Protein AF-A0AAD1YK99-F1 (afdb_monomer)

Foldseek 3Di:
DDDDDPCNVQPPQDPVNCVVPPLNVVVVVVVVVVVVPPDDDDLWDKDFAADPLQEFECAVVVVVDPDPALLVCCLPPLVSVQVVLVRLLSSQDQDLVSLLVQLLQLLVQCVVQCHFLPAGVVRDPDDPPVPDDGSNVLSVVSVVDVQVSLLVSLVCSLPPNPPCCLNVRPLRDDDPVRSVPDRRSSSSSSSSSSSSSSSQSVRCQVQLHAGEAEHSHWYWHQDPCPDPVCVLPSDIGTDWRWDWGQHDPPRDIYIHTYDDDGPDMDIGNPVVVVQVVCVVVVCHQCNVDVDPVSVVVRVVVVD

Secondary structure (DSSP, 8-state):
-----HHHHHTTS-HHHHHH-HHHHHHHHHHHHHGGG-----SSEEEEE--GGGEEE-HHHHHH---S-HHHHHHH-HHHHHHHHHHHHHHS--SHHHHHHHHHHHHHHHHHTT--SS-TT---TT----SS--TTTHHHHHHH-HHHHHHHHHHHHHHH---HHHHSSTTT---HHHHHH---HHHHHHHHHHHHHHHHHHHHHHTTPPPEE--S-EEEE------TTTTT--PPEE---EEEEE-TTT--EEEEEE----SEEEEETTHHHHHHHHHHTT--HHHH--SHHHHHHHHHHH-

Radius of gyration: 22.4 Å; Cα contacts (8 Å, |Δi|>4): 334; chains: 1; bounding box: 62×46×60 Å

Mean predicted aligned error: 11.5 Å

Structure (mmCIF, N/CA/C/O backbone):
data_AF-A0AAD1YK99-F1
#
_entry.id   AF-A0AAD1YK99-F1
#
loop_
_atom_site.group_PDB
_atom_site.id
_atom_site.type_symbol
_atom_site.label_atom_id
_atom_site.label_alt_id
_atom_site.label_comp_id
_atom_site.label_asym_id
_atom_site.label_entity_id
_atom_site.label_seq_id
_atom_site.pdbx_PDB_ins_code
_atom_site.Cartn_x
_atom_site.Cartn_y
_atom_site.Cartn_z
_atom_site.occupancy
_atom_site.B_iso_or_equiv
_atom_site.auth_seq_id
_atom_site.auth_comp_id
_atom_site.auth_asym_id
_atom_site.auth_atom_id
_atom_site.pdbx_PDB_model_num
ATOM 1 N N . MET A 1 1 ? -23.921 -14.016 32.970 1.00 30.02 1 MET A N 1
ATOM 2 C CA . MET A 1 1 ? -22.661 -14.144 32.209 1.00 30.02 1 MET A CA 1
ATOM 3 C C . MET A 1 1 ? -23.031 -14.452 30.774 1.00 30.02 1 MET A C 1
ATOM 5 O O . MET A 1 1 ? -23.708 -15.461 30.584 1.00 30.02 1 MET A O 1
ATOM 9 N N . PRO A 1 2 ? -22.668 -13.611 29.794 1.00 32.09 2 PRO A N 1
ATOM 10 C CA . PRO A 1 2 ? -22.775 -14.008 28.399 1.00 32.09 2 PRO A CA 1
ATOM 11 C C . PRO A 1 2 ? -21.852 -15.212 28.206 1.00 32.09 2 PRO A C 1
ATOM 13 O O . PRO A 1 2 ? -20.691 -15.172 28.614 1.00 32.09 2 PRO A O 1
ATOM 16 N N . LYS A 1 3 ? -22.387 -16.313 27.683 1.00 33.97 3 LYS A N 1
ATOM 17 C CA . LYS A 1 3 ? -21.582 -17.457 27.264 1.00 33.97 3 LYS A CA 1
ATOM 18 C C . LYS A 1 3 ? -21.384 -17.305 25.769 1.00 33.97 3 LYS A C 1
ATOM 20 O O . LYS A 1 3 ? -22.326 -17.529 25.023 1.00 33.97 3 LYS A O 1
ATOM 25 N N . PHE A 1 4 ? -20.186 -16.896 25.380 1.00 39.25 4 PHE A N 1
ATOM 26 C CA . PHE A 1 4 ? -19.754 -16.978 23.995 1.00 39.25 4 PHE A CA 1
ATOM 27 C C . PHE A 1 4 ? -19.582 -18.458 23.650 1.00 39.25 4 PHE A C 1
ATOM 29 O O . PHE A 1 4 ? -18.972 -19.209 24.420 1.00 39.25 4 PHE A O 1
ATOM 36 N N . THR A 1 5 ? -20.161 -18.901 22.544 1.00 50.72 5 THR A N 1
ATOM 37 C CA . THR A 1 5 ? -19.958 -20.259 22.045 1.00 50.72 5 THR A CA 1
ATOM 38 C C . THR A 1 5 ? -18.803 -20.268 21.057 1.00 50.72 5 THR A C 1
ATOM 40 O O . THR A 1 5 ? -18.601 -19.317 20.310 1.00 50.72 5 THR A O 1
ATOM 43 N N . LEU A 1 6 ? -18.040 -21.361 21.023 1.00 48.81 6 LEU A N 1
ATOM 44 C CA . LEU A 1 6 ? -16.943 -21.514 20.064 1.00 48.81 6 LEU A CA 1
ATOM 45 C C . LEU A 1 6 ? -17.436 -21.321 18.617 1.00 48.81 6 LEU A C 1
ATOM 47 O O . LEU A 1 6 ? -16.736 -20.727 17.814 1.00 48.81 6 LEU A O 1
ATOM 51 N N . LYS A 1 7 ? -18.685 -21.718 18.330 1.00 52.31 7 LYS A N 1
ATOM 52 C CA . LYS A 1 7 ? -19.366 -21.495 17.045 1.00 52.31 7 LYS A CA 1
ATOM 53 C C . LYS A 1 7 ? -19.501 -20.023 16.651 1.00 52.31 7 LYS A C 1
ATOM 55 O O . LYS A 1 7 ? -19.411 -19.715 15.473 1.00 52.31 7 LYS A O 1
ATOM 60 N N . GLU A 1 8 ? -19.720 -19.129 17.609 1.00 49.91 8 GLU A N 1
ATOM 61 C CA . GLU A 1 8 ? -19.819 -17.688 17.341 1.00 49.91 8 GLU A CA 1
ATOM 62 C C . GLU A 1 8 ? -18.443 -17.062 17.069 1.00 49.91 8 GLU A C 1
ATOM 64 O O . GLU A 1 8 ? -18.368 -16.043 16.392 1.00 49.91 8 GLU A O 1
ATOM 69 N N . LEU A 1 9 ? -17.359 -17.675 17.562 1.00 48.31 9 LEU A N 1
ATOM 70 C CA . LEU A 1 9 ? -15.982 -17.208 17.358 1.00 48.31 9 LEU A CA 1
ATOM 71 C C . LEU A 1 9 ? -15.413 -17.631 15.997 1.00 48.31 9 LEU A C 1
ATOM 73 O O . LEU A 1 9 ? -14.644 -16.889 15.399 1.00 48.31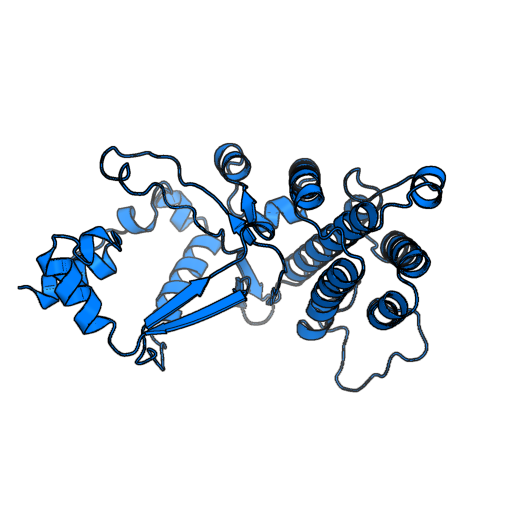 9 LEU A O 1
ATOM 77 N N . ILE A 1 10 ? -15.780 -18.825 15.531 1.00 51.66 10 ILE A N 1
ATOM 78 C CA . ILE A 1 10 ? -15.227 -19.447 14.317 1.00 51.66 10 ILE A CA 1
ATOM 79 C C . ILE A 1 10 ? -16.028 -19.129 13.046 1.00 51.66 10 ILE A C 1
ATOM 81 O O . ILE A 1 10 ? -15.604 -19.473 11.950 1.00 51.66 10 ILE A O 1
ATOM 85 N N . GLY A 1 11 ? -17.179 -18.458 13.166 1.00 63.12 11 GLY A N 1
ATOM 86 C CA . GLY A 1 11 ? -17.973 -18.024 12.016 1.00 63.12 11 GLY A CA 1
ATOM 87 C C . GLY A 1 11 ? -18.434 -19.186 11.128 1.00 63.12 11 GLY A C 1
ATOM 88 O O . GLY A 1 11 ? -19.144 -20.081 11.588 1.00 63.12 11 GLY A O 1
ATOM 89 N N . LEU A 1 12 ? -18.068 -19.136 9.842 1.00 56.41 12 LEU A N 1
ATOM 90 C CA . LEU A 1 12 ? -18.371 -20.177 8.848 1.00 56.41 12 LEU A CA 1
ATOM 91 C C . LEU A 1 12 ? -17.384 -21.353 8.885 1.00 56.41 12 LEU A C 1
ATOM 93 O O . LEU A 1 12 ? -17.679 -22.397 8.307 1.00 56.41 12 LEU A O 1
ATOM 97 N N . THR A 1 13 ? -16.251 -21.202 9.573 1.00 58.41 13 THR A N 1
ATOM 98 C CA . THR A 1 13 ? -15.250 -22.256 9.735 1.00 58.41 13 THR A CA 1
ATOM 99 C C . THR A 1 13 ? -15.807 -23.356 10.632 1.00 58.41 13 THR A C 1
ATOM 101 O O . THR A 1 13 ? -16.358 -23.109 11.710 1.00 58.41 13 THR A O 1
ATOM 104 N N . THR A 1 14 ? -15.685 -24.604 10.198 1.00 72.50 14 THR A N 1
ATOM 105 C CA . THR A 1 14 ? -16.092 -25.751 11.009 1.00 72.50 14 THR A CA 1
ATOM 106 C C . THR A 1 14 ? -15.125 -25.962 12.175 1.00 72.50 14 THR A C 1
ATOM 108 O O . THR A 1 14 ? -13.970 -25.547 12.145 1.00 72.50 14 THR A O 1
ATOM 111 N N . ILE A 1 15 ? -15.583 -26.636 13.234 1.00 65.62 15 ILE A N 1
ATOM 112 C CA . ILE A 1 15 ? -14.704 -27.005 14.360 1.00 65.62 15 ILE A CA 1
ATOM 113 C C . ILE A 1 15 ? -13.547 -27.883 13.865 1.00 65.62 15 ILE A C 1
ATOM 115 O O . ILE A 1 15 ? -12.431 -27.737 14.338 1.00 65.62 15 ILE A O 1
ATOM 119 N N . GLU A 1 16 ? -13.809 -28.740 12.881 1.00 69.50 16 GLU A N 1
ATOM 120 C CA . GLU A 1 16 ? -12.830 -29.651 12.293 1.00 69.50 16 GLU A CA 1
ATOM 121 C C . GLU A 1 16 ? -11.785 -28.896 11.450 1.00 69.50 16 GLU A C 1
ATOM 123 O O . GLU A 1 16 ? -10.593 -29.171 11.550 1.00 69.50 16 GLU A O 1
ATOM 128 N N . GLU A 1 17 ? -12.194 -27.884 10.680 1.00 67.88 17 GLU A N 1
ATOM 129 C CA . GLU A 1 17 ? -11.263 -26.974 9.994 1.00 67.88 17 GLU A CA 1
ATOM 130 C C . GLU A 1 17 ? -10.445 -26.155 10.988 1.00 67.88 17 GLU A C 1
ATOM 132 O O . GLU A 1 17 ? -9.232 -26.046 10.828 1.00 67.88 17 GLU A O 1
ATOM 137 N N . LEU A 1 18 ? -11.076 -25.632 12.045 1.00 66.56 18 LEU A N 1
ATOM 138 C CA . LEU A 1 18 ? -10.363 -24.894 13.077 1.00 66.56 18 LEU A CA 1
ATOM 139 C C . LEU A 1 18 ? -9.334 -25.791 13.761 1.00 66.56 18 LEU A C 1
ATOM 141 O O . LEU A 1 18 ? -8.199 -25.368 13.894 1.00 66.56 18 LEU A O 1
ATOM 145 N N . GLU A 1 19 ? -9.698 -27.017 14.157 1.00 66.19 19 GLU A N 1
ATOM 146 C CA . GLU A 1 19 ? -8.825 -28.005 14.815 1.00 66.19 19 GLU A CA 1
ATOM 147 C C . GLU A 1 19 ? -7.607 -28.393 13.965 1.00 66.19 19 GLU A C 1
ATOM 149 O O . GLU A 1 19 ? -6.536 -28.676 14.512 1.00 66.19 19 GLU A O 1
ATOM 154 N N . ASN A 1 20 ? -7.748 -28.345 12.640 1.00 72.12 20 ASN A N 1
ATOM 155 C CA . ASN A 1 20 ? -6.686 -28.686 11.701 1.00 72.12 20 ASN A CA 1
ATOM 156 C C . ASN A 1 20 ? -5.889 -27.463 11.206 1.00 72.12 20 ASN A C 1
ATOM 158 O O . ASN A 1 20 ? -4.727 -27.619 10.827 1.00 72.12 20 ASN A O 1
ATOM 162 N N . ASN A 1 21 ? -6.451 -26.249 11.261 1.00 69.31 21 ASN A N 1
ATOM 163 C CA . ASN A 1 21 ? -5.778 -25.009 10.869 1.00 69.31 21 ASN A CA 1
ATOM 164 C C . ASN A 1 21 ? -5.065 -24.360 12.069 1.00 69.31 21 ASN A C 1
ATOM 166 O O . ASN A 1 21 ? -5.594 -23.491 12.770 1.00 69.31 21 ASN A O 1
ATOM 170 N N . LYS A 1 22 ? -3.823 -24.799 12.306 1.00 67.44 22 LYS A N 1
ATOM 171 C CA . LYS A 1 22 ? -2.973 -24.284 13.393 1.00 67.44 22 LYS A CA 1
ATOM 172 C C . LYS A 1 22 ? -2.759 -22.771 13.317 1.00 67.44 22 LYS A C 1
ATOM 174 O O . LYS A 1 22 ? -2.793 -22.128 14.362 1.00 67.44 22 LYS A O 1
ATOM 179 N N . SER A 1 23 ? -2.616 -22.220 12.112 1.00 60.56 23 SER A N 1
ATOM 180 C CA . SER A 1 23 ? -2.413 -20.783 11.897 1.00 60.56 23 SER A CA 1
ATOM 181 C C . SER A 1 23 ? -3.596 -19.975 12.443 1.00 60.56 23 SER A C 1
ATOM 183 O O . SER A 1 23 ? -3.425 -19.106 13.300 1.00 60.56 23 SER A O 1
ATOM 185 N N . THR A 1 24 ? -4.828 -20.345 12.072 1.00 60.72 24 THR A N 1
ATOM 186 C CA . THR A 1 24 ? -6.043 -19.691 12.583 1.00 60.72 24 THR A CA 1
ATOM 187 C C . THR A 1 24 ? -6.183 -19.824 14.103 1.00 60.72 24 THR A C 1
ATOM 189 O O . THR A 1 24 ? -6.533 -18.852 14.778 1.00 60.72 24 THR A O 1
ATOM 192 N N . GLN A 1 25 ? -5.889 -21.001 14.672 1.00 63.41 25 GLN A N 1
ATOM 193 C CA . GLN A 1 25 ? -5.926 -21.202 16.127 1.00 63.41 25 GLN A CA 1
ATOM 194 C C . GLN A 1 25 ? -4.944 -20.283 16.856 1.00 63.41 25 GLN A C 1
ATOM 196 O O . GLN A 1 25 ? -5.302 -19.647 17.851 1.00 63.41 25 GLN A O 1
ATOM 201 N N . GLN A 1 26 ? -3.702 -20.220 16.382 1.00 61.56 26 GLN A N 1
ATOM 202 C CA . GLN A 1 26 ? -2.648 -19.458 17.035 1.00 61.56 26 GLN A CA 1
ATOM 203 C C . GLN A 1 26 ? -2.872 -17.944 16.855 1.00 61.56 26 GLN A C 1
ATOM 205 O O . GLN A 1 26 ? -2.682 -17.191 17.813 1.00 61.56 26 GLN A O 1
ATOM 210 N N . MET A 1 27 ? -3.391 -17.496 15.703 1.00 63.00 27 MET A N 1
ATOM 211 C CA . MET A 1 27 ? -3.827 -16.111 15.478 1.00 63.00 27 MET A CA 1
ATOM 212 C C . MET A 1 27 ? -4.915 -15.694 16.483 1.00 63.00 27 MET A C 1
ATOM 214 O O . MET A 1 27 ? -4.823 -14.632 17.106 1.00 63.00 27 MET A O 1
ATOM 218 N N . LEU A 1 28 ? -5.934 -16.539 16.690 1.00 62.88 28 LEU A N 1
ATOM 219 C CA . LEU A 1 28 ? -6.996 -16.290 17.671 1.00 62.88 28 LEU A CA 1
ATOM 220 C C . LEU A 1 28 ? -6.438 -16.188 19.098 1.00 62.88 28 LEU A C 1
ATOM 222 O O . LEU A 1 28 ? -6.799 -15.267 19.834 1.00 62.88 28 LEU A O 1
ATOM 226 N N . ILE A 1 29 ? -5.534 -17.093 19.485 1.00 64.50 29 ILE A N 1
ATOM 227 C CA . ILE A 1 29 ? -4.882 -17.079 20.804 1.00 64.50 29 ILE A CA 1
ATOM 228 C C . ILE A 1 29 ? -4.048 -15.804 20.985 1.00 64.50 29 ILE A C 1
ATOM 230 O O . ILE A 1 29 ? -4.175 -15.138 22.013 1.00 64.50 29 ILE A O 1
ATOM 234 N N . HIS A 1 30 ? -3.255 -15.416 19.985 1.00 56.34 30 HIS A N 1
ATOM 235 C CA . HIS A 1 30 ? -2.441 -14.200 20.017 1.00 56.34 30 HIS A CA 1
ATOM 236 C C . HIS A 1 30 ? -3.304 -12.942 20.211 1.00 56.34 30 HIS A C 1
ATOM 238 O O . HIS A 1 30 ? -3.035 -12.124 21.096 1.00 56.34 30 HIS A O 1
ATOM 244 N N . ASN A 1 31 ? -4.402 -12.823 19.458 1.00 51.91 31 ASN A N 1
ATOM 245 C CA . ASN A 1 31 ? -5.347 -11.708 19.572 1.00 51.91 31 ASN A CA 1
ATOM 246 C C . ASN A 1 31 ? -6.038 -11.651 20.946 1.00 51.91 31 ASN A C 1
ATOM 248 O O . ASN A 1 31 ? -6.234 -10.567 21.507 1.00 51.91 31 ASN A O 1
ATOM 252 N N . LEU A 1 32 ? -6.375 -12.808 21.523 1.00 52.69 32 LEU A N 1
ATOM 253 C CA . LEU A 1 32 ? -6.947 -12.899 22.869 1.00 52.69 32 LEU A CA 1
ATOM 254 C C . LEU A 1 32 ? -5.929 -12.511 23.953 1.00 52.69 32 LEU A C 1
ATOM 256 O O . LEU A 1 32 ? -6.282 -11.798 24.896 1.00 52.69 32 LEU A O 1
ATOM 260 N N . CYS A 1 33 ? -4.669 -12.930 23.813 1.00 46.00 33 CYS A N 1
ATOM 261 C CA . CYS A 1 33 ? -3.597 -12.624 24.759 1.00 46.00 33 CYS A CA 1
ATOM 262 C C . CYS A 1 33 ? -3.174 -11.145 24.721 1.00 46.00 33 CYS A C 1
ATOM 264 O O . CYS A 1 33 ? -3.022 -10.539 25.782 1.00 46.00 33 CYS A O 1
ATOM 266 N N . ASN A 1 34 ? -3.078 -10.523 23.541 1.00 45.09 34 ASN A N 1
ATOM 267 C CA . ASN A 1 34 ? -2.740 -9.097 23.412 1.00 45.09 34 ASN A CA 1
ATOM 268 C C . ASN A 1 34 ? -3.815 -8.156 23.984 1.00 45.09 34 ASN A C 1
ATOM 270 O O . ASN A 1 34 ? -3.504 -7.045 24.418 1.00 45.09 34 ASN A O 1
ATOM 274 N N . LYS A 1 35 ? -5.083 -8.590 24.070 1.00 44.31 35 LYS A N 1
ATOM 275 C CA . LYS A 1 35 ? -6.151 -7.805 24.721 1.00 44.31 35 LYS A CA 1
ATOM 276 C C . LYS A 1 35 ? -5.872 -7.555 26.217 1.00 44.31 35 LYS A C 1
ATOM 278 O O . LYS A 1 35 ? -6.382 -6.576 26.760 1.00 44.31 35 LYS A O 1
ATOM 283 N N . LEU A 1 36 ? -5.062 -8.389 26.883 1.00 38.88 36 LEU A N 1
ATOM 284 C CA . LEU A 1 36 ? -4.821 -8.314 28.334 1.00 38.88 36 LEU A CA 1
ATOM 285 C C . LEU A 1 36 ? -3.795 -7.249 28.757 1.00 38.88 36 LEU A C 1
ATOM 287 O O . LEU A 1 36 ? -3.755 -6.896 29.935 1.00 38.88 36 LEU A O 1
ATOM 291 N N . SER A 1 37 ? -2.999 -6.697 27.835 1.00 43.00 37 SER A N 1
ATOM 292 C CA . SER A 1 37 ? -1.943 -5.722 28.154 1.00 43.00 37 SER A CA 1
ATOM 293 C C . SER A 1 37 ? -2.218 -4.300 27.661 1.00 43.00 37 SER A C 1
ATOM 295 O O . SER A 1 37 ? -1.267 -3.530 27.520 1.00 43.00 37 SER A O 1
ATOM 297 N N . LYS A 1 38 ? -3.482 -3.914 27.413 1.00 45.72 38 LYS A N 1
ATOM 298 C CA . LYS A 1 38 ? -3.841 -2.521 27.082 1.00 45.72 38 LYS A CA 1
ATOM 299 C C . LYS A 1 38 ? -3.554 -1.594 28.272 1.00 45.72 38 LYS A C 1
ATOM 301 O O . LYS A 1 38 ? -4.438 -1.283 29.068 1.00 45.72 38 LYS A O 1
ATOM 306 N N . LYS A 1 39 ? -2.298 -1.170 28.412 1.00 48.62 39 LYS A N 1
ATOM 307 C CA . LYS A 1 39 ? -1.924 0.019 29.174 1.00 48.62 39 LYS A CA 1
ATOM 308 C C . LYS A 1 39 ? -2.280 1.228 28.314 1.00 48.62 39 LYS A C 1
ATOM 310 O O . LYS A 1 39 ? -1.960 1.253 27.134 1.00 48.62 39 LYS A O 1
ATOM 315 N N . ASP A 1 40 ? -2.970 2.172 28.940 1.00 49.06 40 ASP A N 1
ATOM 316 C CA . ASP A 1 40 ? -3.387 3.468 28.401 1.00 49.06 40 ASP A CA 1
ATOM 317 C C . ASP A 1 40 ? -4.568 3.441 27.417 1.00 49.06 40 ASP A C 1
ATOM 319 O O . ASP A 1 40 ? -4.440 3.554 26.203 1.00 49.06 40 ASP A O 1
ATOM 323 N N . ILE A 1 41 ? -5.780 3.384 27.982 1.00 58.16 41 ILE A N 1
ATOM 324 C CA . ILE A 1 41 ? -6.962 3.923 27.300 1.00 58.16 41 ILE A CA 1
ATOM 325 C C . ILE A 1 41 ? -6.818 5.448 27.346 1.00 58.16 41 ILE A C 1
ATOM 327 O O . ILE A 1 41 ? -6.814 6.033 28.434 1.00 58.16 41 ILE A O 1
ATOM 331 N N . ASN A 1 42 ? -6.667 6.083 26.182 1.00 61.75 42 ASN A N 1
ATOM 332 C CA . ASN A 1 42 ? -6.648 7.538 26.071 1.00 61.75 42 ASN A CA 1
ATOM 333 C C . ASN A 1 42 ? -7.888 8.129 26.773 1.00 61.75 42 ASN A C 1
ATOM 335 O O . ASN A 1 42 ? -8.992 7.596 26.660 1.00 61.75 42 ASN A O 1
ATOM 339 N N . LYS A 1 43 ? -7.708 9.209 27.544 1.00 73.62 43 LYS A N 1
ATOM 340 C CA . LYS A 1 43 ? -8.819 9.868 28.250 1.00 73.62 43 LYS A CA 1
ATOM 341 C C . LYS A 1 43 ? -9.815 10.507 27.278 1.00 73.62 43 LYS A C 1
ATOM 343 O O . LYS A 1 43 ? -10.985 10.631 27.639 1.00 73.62 43 LYS A O 1
ATOM 348 N N . ASN A 1 44 ? -9.350 10.863 26.083 1.00 81.06 44 ASN A N 1
ATOM 349 C CA . ASN A 1 44 ? -10.124 11.504 25.029 1.00 81.06 44 ASN A CA 1
ATOM 350 C C . ASN A 1 44 ? -10.584 10.464 23.997 1.00 81.06 44 ASN A C 1
ATOM 352 O O . ASN A 1 44 ? -9.882 9.483 23.739 1.00 81.06 44 ASN A O 1
ATOM 356 N N . ALA A 1 45 ? -11.744 10.696 23.378 1.00 81.12 45 ALA A N 1
ATOM 357 C CA . ALA A 1 45 ? -12.111 9.984 22.158 1.00 81.12 45 ALA A CA 1
ATOM 358 C C . ALA A 1 45 ? -11.390 10.602 20.956 1.00 81.12 45 ALA A C 1
ATOM 360 O O . ALA A 1 45 ? -11.071 11.791 20.959 1.00 81.12 45 ALA A O 1
ATOM 361 N N . MET A 1 46 ? -11.155 9.787 19.932 1.00 82.88 46 MET A N 1
ATOM 362 C CA . MET A 1 46 ? -10.425 10.178 18.731 1.00 82.88 46 MET A CA 1
ATOM 363 C C . MET A 1 46 ? -11.279 9.926 17.497 1.00 82.88 46 MET A C 1
ATOM 365 O O . MET A 1 46 ? -11.830 8.837 17.344 1.00 82.88 46 MET A O 1
ATOM 369 N N . VAL A 1 47 ? -11.350 10.913 16.607 1.00 86.38 47 VAL A N 1
ATOM 370 C CA . VAL A 1 47 ? -11.887 10.741 15.255 1.00 86.38 47 VAL A CA 1
ATOM 371 C C . VAL A 1 47 ? -10.744 10.919 14.269 1.00 86.38 47 VAL A C 1
ATOM 373 O O . VAL A 1 47 ? -10.102 11.968 14.227 1.00 86.38 47 VAL A O 1
ATOM 376 N N . TYR A 1 48 ? -10.491 9.872 13.491 1.00 88.81 48 TYR A N 1
ATOM 377 C CA . TYR A 1 48 ? -9.490 9.861 12.432 1.00 88.81 48 TYR A CA 1
ATOM 378 C C . TYR A 1 48 ? -10.173 10.143 11.103 1.00 88.81 48 TYR A C 1
ATOM 380 O O . TYR A 1 48 ? -11.102 9.438 10.712 1.00 88.81 48 TYR A O 1
ATOM 388 N N . LEU A 1 49 ? -9.720 11.188 10.419 1.00 89.81 49 LEU A N 1
ATOM 389 C CA . LEU A 1 49 ? -10.188 11.527 9.084 1.00 89.81 49 LEU A CA 1
ATOM 390 C C . LEU A 1 49 ? -9.103 11.159 8.079 1.00 89.81 49 LEU A C 1
ATOM 392 O O . LEU A 1 49 ? -7.954 11.579 8.213 1.00 89.81 49 LEU A O 1
ATOM 396 N N . ILE A 1 50 ? -9.499 10.371 7.083 1.00 90.44 50 ILE A N 1
ATOM 397 C CA . ILE A 1 50 ? -8.638 9.905 5.999 1.00 90.44 50 ILE A CA 1
ATOM 398 C C . ILE A 1 50 ? -9.181 10.457 4.684 1.00 90.44 50 ILE A C 1
ATOM 400 O O . ILE A 1 50 ? -10.389 10.419 4.425 1.00 90.44 50 ILE A O 1
ATOM 404 N N . ASN A 1 51 ? -8.292 10.981 3.851 1.00 90.62 51 ASN A N 1
ATOM 405 C CA . ASN A 1 51 ? -8.614 11.501 2.540 1.00 90.62 51 ASN A CA 1
ATOM 406 C C . ASN A 1 51 ? -9.093 10.365 1.631 1.00 90.62 51 ASN A C 1
ATOM 408 O O . ASN A 1 51 ? -8.405 9.365 1.429 1.00 90.62 51 ASN A O 1
ATOM 412 N N . LYS A 1 52 ? -10.274 10.546 1.035 1.00 89.56 52 LYS A N 1
ATOM 413 C CA . LYS A 1 52 ? -10.892 9.556 0.147 1.00 89.56 52 LYS A CA 1
ATOM 414 C C . LYS A 1 52 ? -10.042 9.234 -1.079 1.00 89.56 52 LYS A C 1
ATOM 416 O O . LYS A 1 52 ? -10.168 8.136 -1.604 1.00 89.56 52 LYS A O 1
ATOM 421 N N . SER A 1 53 ? -9.174 10.149 -1.516 1.00 90.00 53 SER A N 1
ATOM 422 C CA . SER A 1 53 ? -8.260 9.896 -2.635 1.00 90.00 53 SER A CA 1
ATOM 423 C C . SER A 1 53 ? -7.225 8.810 -2.342 1.00 90.00 53 SER A C 1
ATOM 425 O O . SER A 1 53 ? -6.567 8.364 -3.265 1.00 90.00 53 SER A O 1
ATOM 427 N N . ARG A 1 54 ? -7.068 8.387 -1.082 1.00 90.50 54 ARG A N 1
ATOM 428 C C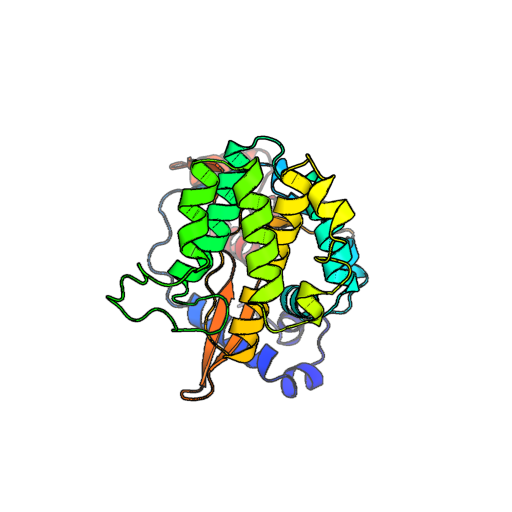A . ARG A 1 54 ? -6.134 7.336 -0.655 1.00 90.50 54 ARG A CA 1
ATOM 429 C C . ARG A 1 54 ? -6.795 5.955 -0.575 1.00 90.50 54 ARG A C 1
ATOM 431 O O . ARG A 1 54 ? -6.143 4.997 -0.177 1.00 90.50 54 ARG A O 1
ATOM 438 N N . LEU A 1 55 ? -8.091 5.852 -0.873 1.00 93.81 55 LEU A N 1
ATOM 439 C CA . LEU A 1 55 ? -8.870 4.633 -0.658 1.00 93.81 55 LEU A CA 1
ATOM 440 C C . LEU A 1 55 ? -8.975 3.812 -1.944 1.00 93.81 55 LEU A C 1
ATOM 442 O O . LEU A 1 55 ? -9.364 4.333 -2.988 1.00 93.81 55 LEU A O 1
ATOM 446 N N . ILE A 1 56 ? -8.681 2.520 -1.838 1.00 95.69 56 ILE A N 1
ATOM 447 C CA . ILE A 1 56 ? -8.848 1.528 -2.901 1.00 95.69 56 ILE A CA 1
ATOM 448 C C . ILE A 1 56 ? -9.945 0.566 -2.458 1.00 95.69 56 ILE A C 1
ATOM 450 O O . ILE A 1 56 ? -9.805 -0.105 -1.440 1.00 95.69 56 ILE A O 1
ATOM 454 N N . ASP A 1 57 ? -11.051 0.506 -3.189 1.00 93.56 57 ASP A N 1
ATOM 455 C CA . ASP A 1 57 ? -12.105 -0.478 -2.927 1.00 93.56 57 ASP A CA 1
ATOM 456 C C . ASP A 1 57 ? -11.644 -1.860 -3.407 1.00 93.56 57 ASP A C 1
ATOM 458 O O . ASP A 1 57 ? -11.145 -1.980 -4.524 1.00 93.56 57 ASP A O 1
ATOM 462 N N . ILE A 1 58 ? -11.778 -2.881 -2.562 1.00 93.44 58 ILE A N 1
ATOM 463 C CA . ILE A 1 58 ? -11.468 -4.291 -2.847 1.00 93.44 58 ILE A CA 1
ATOM 464 C C . ILE A 1 58 ? -12.651 -5.216 -2.517 1.00 93.44 58 ILE A C 1
ATOM 466 O O . ILE A 1 58 ? -12.468 -6.418 -2.351 1.00 93.44 58 ILE A O 1
ATOM 470 N N . SER A 1 59 ? -13.864 -4.671 -2.379 1.00 89.88 59 SER A N 1
ATOM 471 C CA . SER A 1 59 ? -15.050 -5.423 -1.943 1.00 89.88 59 SER A CA 1
ATOM 472 C C . SER A 1 59 ? -15.339 -6.638 -2.823 1.00 89.88 59 SER A C 1
ATOM 474 O O . SER A 1 59 ? -15.535 -7.736 -2.317 1.00 89.88 59 SER A O 1
ATOM 476 N N . ASP A 1 60 ? -15.352 -6.448 -4.137 1.00 89.44 60 ASP A N 1
ATOM 477 C CA . ASP A 1 60 ? -15.565 -7.501 -5.131 1.00 89.44 60 ASP A CA 1
ATOM 478 C C . ASP A 1 60 ? -14.426 -8.526 -5.145 1.00 89.44 60 ASP A C 1
ATOM 480 O O . ASP A 1 60 ? -14.703 -9.721 -5.135 1.00 89.44 60 ASP A O 1
ATOM 484 N N . ILE A 1 61 ? -13.169 -8.082 -5.039 1.00 91.12 61 ILE A N 1
ATOM 485 C CA . ILE A 1 61 ? -12.005 -8.976 -4.940 1.00 91.12 61 ILE A CA 1
ATOM 486 C C . ILE A 1 61 ? -12.146 -9.919 -3.739 1.00 91.12 61 ILE A C 1
ATOM 488 O O . ILE A 1 61 ? -11.915 -11.117 -3.870 1.00 91.12 61 ILE A O 1
ATOM 492 N N . LEU A 1 62 ? -12.556 -9.400 -2.578 1.00 87.19 62 LEU A N 1
ATOM 493 C CA . LEU A 1 62 ? -12.767 -10.213 -1.374 1.00 87.19 62 LEU A CA 1
ATOM 494 C C . LEU A 1 62 ? -14.001 -11.124 -1.462 1.00 87.19 62 LEU A C 1
ATOM 496 O O . LEU A 1 62 ? -14.062 -12.134 -0.768 1.00 87.19 62 LEU A O 1
ATOM 500 N N . LEU A 1 63 ? -15.012 -10.755 -2.252 1.00 82.75 63 LEU A N 1
ATOM 501 C CA . LEU A 1 63 ? -16.236 -11.546 -2.417 1.00 82.75 63 LEU A CA 1
ATOM 502 C C . LEU A 1 63 ? -16.055 -12.698 -3.407 1.00 82.75 63 LEU A C 1
ATOM 504 O O . LEU A 1 63 ? -16.597 -13.782 -3.196 1.00 82.75 63 LEU A O 1
ATOM 508 N N . GLU A 1 64 ? -15.341 -12.450 -4.501 1.00 83.12 64 GLU A N 1
ATOM 509 C CA . GLU A 1 64 ? -15.051 -13.441 -5.541 1.00 83.12 64 GLU A CA 1
ATOM 510 C C . GLU A 1 64 ? -13.901 -14.357 -5.125 1.00 83.12 64 GLU A C 1
ATOM 512 O O . GLU A 1 64 ? -13.917 -15.568 -5.359 1.00 83.12 64 GLU A O 1
ATOM 517 N N . GLY A 1 65 ? -12.919 -13.757 -4.467 1.00 72.31 65 GLY A N 1
ATOM 518 C CA . GLY A 1 65 ? -11.754 -14.396 -3.921 1.00 72.31 65 GLY A CA 1
ATOM 519 C C . GLY A 1 65 ? -12.042 -15.083 -2.605 1.00 72.31 65 GLY A C 1
ATOM 520 O O . GLY A 1 65 ? -12.052 -14.449 -1.555 1.00 72.31 65 GLY A O 1
ATOM 521 N N . ASN A 1 66 ? -12.255 -16.394 -2.635 1.00 71.00 66 ASN A N 1
ATOM 522 C CA . ASN A 1 66 ? -12.383 -17.208 -1.426 1.00 71.00 66 ASN A CA 1
ATOM 523 C C . ASN A 1 66 ? -11.011 -17.410 -0.746 1.00 71.00 66 ASN A C 1
ATOM 525 O O . ASN A 1 66 ? -10.535 -18.536 -0.599 1.00 71.00 66 ASN A O 1
ATOM 529 N N . PHE A 1 67 ? -10.357 -16.303 -0.408 1.00 76.44 67 PHE A N 1
ATOM 530 C CA . PHE A 1 67 ? -8.985 -16.226 0.067 1.00 76.44 67 PHE A CA 1
ATOM 531 C C . PHE A 1 67 ? -8.936 -16.198 1.594 1.00 76.44 67 PHE A C 1
ATOM 533 O O . PHE A 1 67 ? -9.753 -15.536 2.237 1.00 76.44 67 PHE A O 1
ATOM 540 N N . GLU A 1 68 ? -7.939 -16.852 2.193 1.00 72.94 68 GLU A N 1
ATOM 541 C CA . GLU A 1 68 ? -7.710 -16.738 3.641 1.00 72.94 68 GLU A CA 1
ATOM 542 C C . GLU A 1 68 ? -7.137 -15.361 4.011 1.00 72.94 68 GLU A C 1
ATOM 544 O O . GLU A 1 68 ? -7.470 -14.799 5.057 1.00 72.94 68 GLU A O 1
ATOM 549 N N . ASN A 1 69 ? -6.283 -14.799 3.147 1.00 84.69 69 ASN A N 1
ATOM 550 C CA . ASN A 1 69 ? -5.614 -13.529 3.386 1.00 84.69 69 ASN A CA 1
ATOM 551 C C . ASN A 1 69 ? -5.310 -12.782 2.080 1.00 84.69 69 ASN A C 1
ATOM 553 O O . ASN A 1 69 ? -4.453 -13.195 1.305 1.00 84.69 69 ASN A O 1
ATOM 557 N N . PHE A 1 70 ? -5.941 -11.623 1.882 1.00 89.94 70 PHE A N 1
ATOM 558 C CA . PHE A 1 70 ? -5.763 -10.822 0.667 1.00 89.94 70 PHE A CA 1
ATOM 559 C C . PHE A 1 70 ? -4.316 -10.370 0.411 1.00 89.94 70 PHE A C 1
ATOM 561 O O . PHE A 1 70 ? -3.928 -10.265 -0.746 1.00 89.94 70 PHE A O 1
ATOM 568 N N . LEU A 1 71 ? -3.499 -10.113 1.442 1.00 89.81 71 LEU A N 1
ATOM 569 C CA . LEU A 1 71 ? -2.100 -9.733 1.210 1.00 89.81 71 LEU A CA 1
ATOM 570 C C . LEU A 1 71 ? -1.256 -10.895 0.695 1.00 89.81 71 LEU A C 1
ATOM 572 O O . LEU A 1 71 ? -0.360 -10.663 -0.109 1.00 89.81 71 LEU A O 1
ATOM 576 N N . VAL A 1 72 ? -1.530 -12.118 1.151 1.00 90.12 72 VAL A N 1
ATOM 577 C CA . VAL A 1 72 ? -0.842 -13.314 0.646 1.00 90.12 72 VAL A CA 1
ATOM 578 C C . VAL A 1 72 ? -1.191 -13.525 -0.826 1.00 90.12 72 VAL A C 1
ATOM 580 O O . VAL A 1 72 ? -0.303 -13.765 -1.636 1.00 90.12 72 VAL A O 1
ATOM 583 N N . GLU A 1 73 ? -2.456 -13.341 -1.195 1.00 92.62 73 GLU A N 1
ATOM 584 C CA . GLU A 1 73 ? -2.878 -13.423 -2.598 1.00 92.62 73 GLU A CA 1
ATOM 585 C C . GLU A 1 73 ? -2.282 -12.299 -3.441 1.00 92.62 73 GLU A C 1
ATOM 587 O O . GLU A 1 73 ? -1.720 -12.558 -4.497 1.00 92.62 73 GLU A O 1
ATOM 592 N N . LEU A 1 74 ? -2.302 -11.053 -2.952 1.00 94.38 74 LEU A N 1
ATOM 593 C CA . LEU A 1 74 ? -1.628 -9.935 -3.616 1.00 94.38 74 LEU A CA 1
ATOM 594 C C . LEU A 1 74 ? -0.133 -10.221 -3.820 1.00 94.38 74 LEU A C 1
ATOM 596 O O . LEU A 1 74 ? 0.453 -9.791 -4.814 1.00 94.38 74 LEU A O 1
ATOM 600 N N . ALA A 1 75 ? 0.492 -10.958 -2.901 1.00 93.44 75 ALA A N 1
ATOM 601 C CA . ALA A 1 75 ? 1.888 -11.319 -3.028 1.00 93.44 75 ALA A CA 1
ATOM 602 C C . ALA A 1 75 ? 2.131 -12.257 -4.211 1.00 93.44 75 ALA A C 1
ATOM 604 O O . ALA A 1 75 ? 3.128 -12.063 -4.888 1.00 93.44 75 ALA A O 1
ATOM 605 N N . TYR A 1 76 ? 1.265 -13.225 -4.516 1.00 92.56 76 TYR A N 1
ATOM 606 C CA . TYR A 1 76 ? 1.598 -14.301 -5.466 1.00 92.56 76 TYR A CA 1
ATOM 607 C C . TYR A 1 76 ? 0.665 -14.442 -6.681 1.00 92.56 76 TYR A C 1
ATOM 609 O O . TYR A 1 76 ? 1.068 -15.076 -7.653 1.00 92.56 76 TYR A O 1
ATOM 617 N N . ASP A 1 77 ? -0.531 -13.852 -6.677 1.00 92.94 77 ASP A N 1
ATOM 618 C CA . ASP A 1 77 ? -1.492 -13.942 -7.783 1.00 92.94 77 ASP A CA 1
ATOM 619 C C . ASP A 1 77 ? -1.370 -12.740 -8.739 1.00 92.94 77 ASP A C 1
ATOM 621 O O . ASP A 1 77 ? -1.766 -11.616 -8.422 1.00 92.94 77 ASP A O 1
ATOM 625 N N . GLU A 1 78 ? -0.855 -12.983 -9.947 1.00 93.00 78 GLU A N 1
ATOM 626 C CA . GLU A 1 78 ? -0.678 -11.959 -10.988 1.00 93.00 78 GLU A CA 1
ATOM 627 C C . GLU A 1 78 ? -1.994 -11.283 -11.414 1.00 93.00 78 GLU A C 1
ATOM 629 O O . GLU A 1 78 ? -2.004 -10.104 -11.778 1.00 93.00 78 GLU A O 1
ATOM 634 N N . THR A 1 79 ? -3.126 -11.989 -11.358 1.00 93.31 79 THR A N 1
ATOM 635 C CA . THR A 1 79 ? -4.439 -11.420 -11.699 1.00 93.31 79 THR A CA 1
ATOM 636 C C . THR A 1 79 ? -4.840 -10.383 -10.657 1.00 93.31 79 THR A C 1
ATOM 638 O O . THR A 1 79 ? -5.230 -9.267 -11.012 1.00 93.31 79 THR A O 1
ATOM 641 N N . ILE A 1 80 ? -4.683 -10.714 -9.373 1.00 94.62 80 ILE A N 1
ATOM 642 C CA . ILE A 1 80 ? -4.944 -9.788 -8.265 1.00 94.62 80 ILE A CA 1
ATOM 643 C C . ILE A 1 80 ? -3.984 -8.600 -8.312 1.00 94.62 80 ILE A C 1
ATOM 645 O O . ILE A 1 80 ? -4.417 -7.457 -8.168 1.00 94.62 80 ILE A O 1
ATOM 649 N N . GLN A 1 81 ? -2.699 -8.832 -8.573 1.00 96.19 81 GLN A N 1
ATOM 650 C CA . GLN A 1 81 ? -1.709 -7.761 -8.712 1.00 96.19 81 GLN A CA 1
ATOM 651 C C . GLN A 1 81 ? -2.078 -6.771 -9.821 1.00 96.19 81 GLN A C 1
ATOM 653 O O . GLN A 1 81 ? -2.045 -5.556 -9.608 1.00 96.19 81 GLN A O 1
ATOM 658 N N . ASN A 1 82 ? -2.479 -7.276 -10.989 1.00 95.69 82 ASN A N 1
ATOM 659 C CA . ASN A 1 82 ? -2.926 -6.452 -12.108 1.00 95.69 82 ASN A CA 1
ATOM 660 C C . ASN A 1 82 ? -4.195 -5.657 -11.776 1.00 95.69 82 ASN A C 1
ATOM 662 O O . ASN A 1 82 ? -4.277 -4.462 -12.079 1.00 95.69 82 ASN A O 1
ATOM 666 N N . GLU A 1 83 ? -5.169 -6.287 -11.120 1.00 96.06 83 GLU A N 1
ATOM 667 C CA . GLU A 1 83 ? -6.402 -5.622 -10.703 1.00 96.06 83 GLU A CA 1
ATOM 668 C C . GLU A 1 83 ? -6.117 -4.498 -9.694 1.00 96.06 83 GLU A C 1
ATOM 670 O O . GLU A 1 83 ? -6.597 -3.371 -9.847 1.00 96.06 83 GLU A O 1
ATOM 675 N N . ILE A 1 84 ? -5.248 -4.752 -8.712 1.00 97.12 84 ILE A N 1
ATOM 676 C CA . ILE A 1 84 ? -4.830 -3.737 -7.742 1.00 97.12 84 ILE A CA 1
ATOM 677 C C . ILE A 1 84 ? -4.047 -2.609 -8.408 1.00 97.12 84 ILE A C 1
ATOM 679 O O . ILE A 1 84 ? -4.301 -1.448 -8.088 1.00 97.12 84 ILE A O 1
ATOM 683 N N . LEU A 1 85 ? -3.174 -2.885 -9.380 1.00 97.56 85 LEU A N 1
ATOM 684 C CA . LEU A 1 85 ? -2.501 -1.827 -10.135 1.00 97.56 85 LEU A CA 1
ATOM 685 C C . LEU A 1 85 ? -3.500 -0.936 -10.882 1.00 97.56 85 LEU A C 1
ATOM 687 O O . LEU A 1 85 ? -3.367 0.292 -10.883 1.00 97.56 85 LEU A O 1
ATOM 691 N N . ASN A 1 86 ? -4.508 -1.537 -11.516 1.00 97.00 86 ASN A N 1
ATOM 692 C CA . ASN A 1 86 ? -5.538 -0.802 -12.247 1.00 97.00 86 ASN A CA 1
ATOM 693 C C . ASN A 1 86 ? -6.374 0.094 -11.329 1.00 97.00 86 ASN A C 1
ATOM 695 O O . ASN A 1 86 ? -6.782 1.176 -11.752 1.00 97.00 86 ASN A O 1
ATOM 699 N N . ARG A 1 87 ? -6.568 -0.303 -10.067 1.00 96.94 87 ARG A N 1
ATOM 700 C CA . ARG A 1 87 ? -7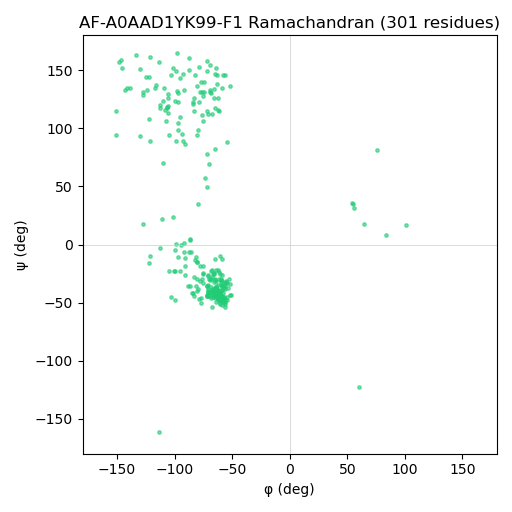.234 0.517 -9.042 1.00 96.94 87 ARG A CA 1
ATOM 701 C C . ARG A 1 87 ? -6.305 1.526 -8.371 1.00 96.94 87 ARG A C 1
ATOM 703 O O . ARG A 1 87 ? -6.768 2.590 -7.968 1.00 96.94 87 ARG A O 1
ATOM 710 N N . LEU A 1 88 ? -5.005 1.238 -8.303 1.00 97.44 88 LEU A N 1
ATOM 711 C CA . LEU A 1 88 ? -3.981 2.137 -7.773 1.00 97.44 88 LEU A CA 1
ATOM 712 C C . LEU A 1 88 ? -3.723 3.317 -8.721 1.00 97.44 88 LEU A C 1
ATOM 714 O O . LEU A 1 88 ? -3.656 4.458 -8.2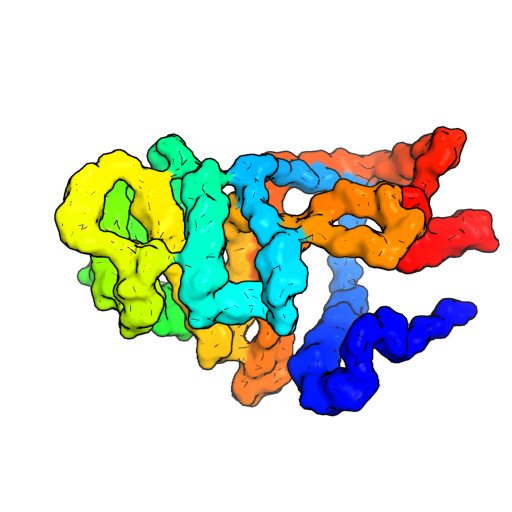78 1.00 97.44 88 LEU A O 1
ATOM 718 N N . LYS A 1 89 ? -3.621 3.084 -10.035 1.00 95.94 89 LYS A N 1
ATOM 719 C CA . LYS A 1 89 ? -3.311 4.125 -11.039 1.0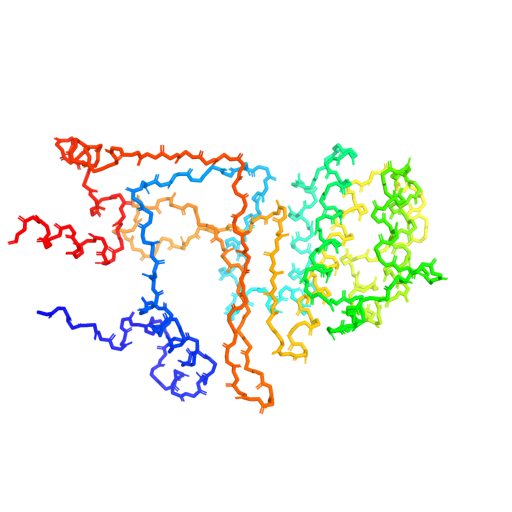0 95.94 89 LYS A CA 1
ATOM 720 C C . LYS A 1 89 ? -4.216 5.376 -10.968 1.00 95.94 89 LYS A C 1
ATOM 722 O O . LYS A 1 89 ? -3.684 6.482 -11.101 1.00 95.94 89 LYS A O 1
ATOM 727 N N . PRO A 1 90 ? -5.551 5.271 -10.797 1.00 94.62 90 PRO A N 1
ATOM 728 C CA . PRO A 1 90 ? -6.433 6.433 -10.651 1.00 94.62 90 PRO A CA 1
ATOM 729 C C . PRO A 1 90 ? -6.258 7.204 -9.340 1.00 94.62 90 PRO A C 1
ATOM 731 O O . PRO A 1 90 ? -6.492 8.409 -9.330 1.00 94.62 90 PRO A O 1
ATOM 734 N N . VAL A 1 91 ? -5.872 6.525 -8.255 1.00 95.19 91 VAL A N 1
ATOM 735 C CA . VAL A 1 91 ? -5.675 7.145 -6.933 1.00 95.19 91 VAL A CA 1
ATOM 736 C C . VAL A 1 91 ? -4.244 7.637 -6.715 1.00 95.19 91 VAL A C 1
ATOM 738 O O . VAL A 1 91 ? -4.008 8.478 -5.852 1.00 95.19 91 VAL A O 1
ATOM 741 N N . PHE A 1 92 ? -3.293 7.141 -7.510 1.00 97.00 92 PHE A N 1
ATOM 742 C CA . PHE A 1 92 ? -1.892 7.528 -7.425 1.00 97.00 92 PHE A CA 1
ATOM 743 C C . PHE A 1 92 ? -1.712 9.020 -7.754 1.00 97.00 92 PHE A C 1
ATOM 745 O O . PHE A 1 92 ? -2.319 9.503 -8.726 1.00 97.00 92 PHE A O 1
ATOM 752 N N . PRO A 1 93 ? -0.870 9.755 -7.001 1.00 96.25 93 PRO A N 1
ATOM 753 C CA . PRO A 1 93 ? -0.721 11.186 -7.180 1.00 96.25 93 PRO A CA 1
ATOM 754 C C . PRO A 1 93 ? -0.322 11.569 -8.600 1.00 96.25 93 PRO A C 1
ATOM 756 O O . PRO A 1 93 ? 0.416 10.861 -9.286 1.00 96.25 93 PRO A O 1
ATOM 759 N N . ARG A 1 94 ? -0.829 12.719 -9.041 1.00 95.19 94 ARG A N 1
ATOM 760 C CA . ARG A 1 94 ? -0.473 13.329 -10.330 1.00 95.19 94 ARG A CA 1
ATOM 761 C C . ARG A 1 94 ? 0.552 14.449 -10.178 1.00 95.19 94 ARG A C 1
ATOM 763 O O . ARG A 1 94 ? 1.234 14.766 -11.145 1.00 95.19 94 ARG A O 1
ATOM 770 N N . ASP A 1 95 ? 0.643 15.048 -8.992 1.00 96.06 95 ASP A N 1
ATOM 771 C CA . ASP A 1 95 ? 1.665 16.044 -8.681 1.00 96.06 95 ASP A CA 1
ATOM 772 C C . ASP A 1 95 ? 3.004 15.359 -8.402 1.00 96.06 95 ASP A C 1
ATOM 774 O O . ASP A 1 95 ? 3.081 14.424 -7.605 1.00 96.06 95 ASP A O 1
ATOM 778 N N . ASN A 1 96 ? 4.070 15.848 -9.034 1.00 96.69 96 ASN A N 1
ATOM 779 C CA . ASN A 1 96 ? 5.401 15.264 -8.898 1.00 96.69 96 ASN A CA 1
ATOM 780 C C . ASN A 1 96 ? 5.904 15.264 -7.443 1.00 96.69 96 ASN A C 1
ATOM 782 O O . ASN A 1 96 ? 6.559 14.306 -7.042 1.00 96.69 96 ASN A O 1
ATOM 786 N N . ASN A 1 97 ? 5.582 16.275 -6.626 1.00 96.56 97 ASN A N 1
ATOM 787 C CA . ASN A 1 97 ? 6.025 16.291 -5.228 1.00 96.56 97 ASN A CA 1
ATOM 788 C C . ASN A 1 97 ? 5.325 15.198 -4.418 1.00 96.56 97 ASN A C 1
ATOM 790 O O . ASN A 1 97 ? 5.964 14.525 -3.613 1.00 96.56 97 ASN A O 1
ATOM 794 N N . GLU A 1 98 ? 4.028 14.988 -4.646 1.00 95.88 98 GLU A N 1
ATOM 795 C CA . GLU A 1 98 ? 3.285 13.909 -3.992 1.00 95.88 98 GLU A CA 1
ATOM 796 C C . GLU A 1 98 ? 3.751 12.521 -4.455 1.00 95.88 98 GLU A C 1
ATOM 798 O O . GLU A 1 98 ? 3.890 11.625 -3.622 1.00 95.88 98 GLU A O 1
ATOM 803 N N . ILE A 1 99 ? 4.080 12.349 -5.744 1.00 97.62 99 ILE A N 1
ATOM 804 C CA . ILE A 1 99 ? 4.691 11.110 -6.258 1.00 97.62 99 ILE A CA 1
ATOM 805 C C . ILE A 1 99 ? 6.007 10.824 -5.524 1.00 97.62 99 ILE A C 1
ATOM 807 O O . ILE A 1 99 ? 6.211 9.710 -5.038 1.00 97.62 99 ILE A O 1
ATOM 811 N N . ILE A 1 100 ? 6.885 11.828 -5.401 1.00 98.00 100 ILE A N 1
ATOM 812 C CA . ILE A 1 100 ? 8.157 11.696 -4.676 1.00 98.00 100 ILE A CA 1
ATOM 813 C C . ILE A 1 100 ? 7.906 11.284 -3.224 1.00 98.00 100 ILE A C 1
ATOM 815 O O . ILE A 1 100 ? 8.621 10.420 -2.717 1.00 98.00 100 ILE A O 1
ATOM 819 N N . ILE A 1 101 ? 6.898 11.862 -2.560 1.00 96.25 101 ILE A N 1
ATOM 820 C CA . ILE A 1 101 ? 6.536 11.509 -1.181 1.00 96.25 101 ILE A CA 1
ATOM 821 C C . ILE A 1 101 ? 6.131 10.033 -1.089 1.00 96.25 101 ILE A C 1
ATOM 823 O O . ILE A 1 101 ? 6.702 9.318 -0.271 1.00 96.25 101 ILE A O 1
ATOM 827 N N . TRP A 1 102 ? 5.219 9.556 -1.942 1.00 97.06 102 TRP A N 1
ATOM 828 C CA . TRP A 1 102 ? 4.740 8.166 -1.895 1.00 97.06 102 TRP A CA 1
ATOM 829 C C . TRP A 1 102 ? 5.865 7.161 -2.167 1.00 97.06 102 TRP A C 1
ATOM 831 O O . TRP A 1 102 ? 6.042 6.195 -1.425 1.00 97.06 102 TRP A O 1
ATOM 841 N N . LEU A 1 103 ? 6.686 7.416 -3.192 1.00 98.00 103 LEU A N 1
ATOM 842 C CA . LEU A 1 103 ? 7.843 6.569 -3.499 1.00 98.00 103 LEU A CA 1
ATOM 843 C C . LEU A 1 103 ? 8.881 6.595 -2.367 1.00 98.00 103 LEU A C 1
ATOM 845 O O . LEU A 1 103 ? 9.435 5.566 -1.989 1.00 98.00 103 LEU A O 1
ATOM 849 N N . THR A 1 104 ? 9.105 7.760 -1.764 1.00 96.25 104 THR A N 1
ATOM 850 C CA . THR A 1 104 ? 10.001 7.896 -0.612 1.00 96.25 104 THR A CA 1
ATOM 851 C C . THR A 1 104 ? 9.482 7.148 0.615 1.00 96.25 104 THR A C 1
ATOM 853 O O . THR A 1 104 ? 10.288 6.591 1.360 1.00 96.25 104 THR A O 1
ATOM 856 N N . ASN A 1 105 ? 8.169 7.137 0.846 1.00 95.69 105 ASN A N 1
ATOM 857 C CA . ASN A 1 105 ? 7.551 6.471 1.990 1.00 95.69 105 ASN A CA 1
ATOM 858 C C . ASN A 1 105 ? 7.654 4.948 1.877 1.00 95.69 105 ASN A C 1
ATOM 860 O O . ASN A 1 105 ? 8.064 4.302 2.844 1.00 95.69 105 ASN A O 1
ATOM 864 N N . ILE A 1 106 ? 7.391 4.372 0.698 1.00 96.62 106 ILE A N 1
ATOM 865 C CA . ILE A 1 106 ? 7.565 2.925 0.503 1.00 96.62 106 ILE A CA 1
ATOM 866 C C . ILE A 1 106 ? 9.044 2.516 0.597 1.00 96.62 106 ILE A C 1
ATOM 868 O O . ILE A 1 106 ? 9.359 1.536 1.265 1.00 96.62 106 ILE A O 1
ATOM 872 N N . ILE A 1 107 ? 9.979 3.317 0.067 1.00 95.50 107 ILE A N 1
ATOM 873 C CA . ILE A 1 107 ? 11.427 3.096 0.259 1.00 95.50 107 ILE A CA 1
ATOM 874 C C . ILE A 1 107 ? 11.809 3.216 1.743 1.00 95.50 107 ILE A C 1
ATOM 876 O O . ILE A 1 107 ? 12.623 2.453 2.259 1.00 95.50 107 ILE A O 1
ATOM 880 N N . GLN A 1 108 ? 11.216 4.161 2.473 1.00 93.19 108 GLN A N 1
ATOM 881 C CA . GLN A 1 108 ? 11.459 4.312 3.904 1.00 93.19 108 GLN A CA 1
ATOM 882 C C . GLN A 1 108 ? 10.955 3.098 4.700 1.00 93.19 108 GLN A C 1
ATOM 884 O O . GLN A 1 108 ? 11.583 2.759 5.704 1.00 93.19 108 GLN A O 1
ATOM 889 N N . CYS A 1 109 ? 9.900 2.412 4.243 1.00 93.81 109 CYS A N 1
ATOM 890 C CA . CYS A 1 109 ? 9.432 1.169 4.860 1.00 93.81 109 CYS A CA 1
ATOM 891 C C . CYS A 1 109 ? 10.517 0.084 4.847 1.00 93.81 109 CYS A C 1
ATOM 893 O O . CYS A 1 109 ? 10.695 -0.573 5.868 1.00 93.81 109 CYS A O 1
ATOM 895 N N . TYR A 1 110 ? 11.301 -0.053 3.771 1.00 93.56 110 TYR A N 1
ATOM 896 C CA . TYR A 1 110 ? 12.451 -0.974 3.744 1.00 93.56 110 TYR A CA 1
ATOM 897 C C . TYR A 1 110 ? 13.442 -0.671 4.876 1.00 93.56 110 TYR A C 1
ATOM 899 O O . TYR A 1 110 ? 13.802 -1.540 5.670 1.00 93.56 110 TYR A O 1
ATOM 907 N N . LYS A 1 111 ? 13.801 0.607 5.036 1.00 90.31 111 LYS A N 1
ATOM 908 C CA . LYS A 1 111 ? 14.728 1.046 6.087 1.00 90.31 111 LYS A CA 1
ATOM 909 C C . LYS A 1 111 ? 14.178 0.819 7.497 1.00 90.31 111 LYS A C 1
ATOM 911 O O . LYS A 1 111 ? 14.923 0.414 8.385 1.00 90.31 111 LYS A O 1
ATOM 916 N N . GLU A 1 112 ? 12.892 1.086 7.724 1.00 90.69 112 GLU A N 1
ATOM 917 C CA . GLU A 1 112 ? 12.243 0.853 9.024 1.00 90.69 112 GLU A CA 1
ATOM 918 C C . GLU A 1 112 ? 12.170 -0.636 9.386 1.00 90.69 112 GLU A C 1
ATOM 920 O O . GLU A 1 112 ? 12.297 -0.988 10.559 1.00 90.69 112 GLU A O 1
ATOM 925 N N . ASN A 1 113 ? 12.042 -1.496 8.377 1.00 90.81 113 ASN A N 1
ATOM 926 C CA . ASN A 1 113 ? 12.081 -2.948 8.507 1.00 90.81 113 ASN A CA 1
ATOM 927 C C . ASN A 1 113 ? 13.505 -3.534 8.448 1.00 90.81 113 ASN A C 1
ATOM 929 O O . ASN A 1 113 ? 13.665 -4.750 8.513 1.00 90.81 113 ASN A O 1
ATOM 933 N N . LYS A 1 114 ? 14.541 -2.682 8.367 1.00 90.25 114 LYS A N 1
ATOM 934 C CA . LYS A 1 114 ? 15.964 -3.065 8.304 1.00 90.25 114 LYS A CA 1
ATOM 935 C C . LYS A 1 114 ? 16.288 -4.049 7.174 1.00 90.25 114 LYS A C 1
ATOM 937 O O . LYS A 1 114 ? 17.144 -4.915 7.335 1.00 90.25 114 LYS A O 1
ATOM 942 N N . CYS A 1 115 ? 15.612 -3.910 6.044 1.00 90.31 115 CYS A N 1
ATOM 943 C CA . CYS A 1 115 ? 15.785 -4.761 4.875 1.00 90.31 115 CYS A CA 1
ATOM 944 C C . CYS A 1 115 ? 16.192 -3.931 3.652 1.00 90.31 115 CYS A C 1
ATOM 946 O O . CYS A 1 115 ? 16.003 -2.710 3.625 1.00 90.31 115 CYS A O 1
ATOM 948 N N . ASP A 1 116 ? 16.738 -4.596 2.644 1.00 89.25 116 ASP A N 1
ATOM 949 C CA . ASP A 1 116 ? 16.944 -4.047 1.304 1.00 89.25 116 ASP A CA 1
ATOM 950 C C . ASP A 1 116 ? 16.049 -4.787 0.294 1.00 89.25 116 ASP A C 1
ATOM 952 O O . ASP A 1 116 ? 15.043 -5.373 0.690 1.00 89.25 116 ASP A O 1
ATOM 956 N N . ILE A 1 117 ? 16.348 -4.706 -1.006 1.00 88.94 117 ILE A N 1
ATOM 957 C CA . ILE A 1 117 ? 15.550 -5.372 -2.047 1.00 88.94 117 ILE A CA 1
ATOM 958 C C . ILE A 1 117 ? 15.657 -6.906 -1.989 1.00 88.94 117 ILE A C 1
ATOM 960 O O . ILE A 1 117 ? 14.739 -7.575 -2.467 1.00 88.94 117 ILE A O 1
ATOM 964 N N . TYR A 1 118 ? 16.722 -7.443 -1.392 1.00 85.25 118 TYR A N 1
ATOM 965 C CA . TYR A 1 118 ? 17.094 -8.852 -1.448 1.00 85.25 118 TYR A CA 1
ATOM 966 C C . TYR A 1 118 ? 16.677 -9.620 -0.195 1.00 85.25 118 TYR A C 1
ATOM 968 O O . TYR A 1 118 ? 16.110 -10.710 -0.288 1.00 85.25 118 TYR A O 1
ATOM 976 N N . GLU A 1 119 ? 16.966 -9.075 0.989 1.00 82.31 119 GLU A N 1
ATOM 977 C CA . GLU A 1 119 ? 16.829 -9.829 2.233 1.00 82.31 119 GLU A CA 1
ATOM 978 C C . GLU A 1 119 ? 16.414 -8.991 3.448 1.00 82.31 119 GLU A C 1
ATOM 980 O O . GLU A 1 119 ? 16.549 -7.764 3.516 1.00 82.31 119 GLU A O 1
ATOM 985 N N . VAL A 1 120 ? 15.869 -9.689 4.448 1.00 83.75 120 VAL A N 1
ATOM 986 C CA . VAL A 1 120 ? 15.520 -9.118 5.753 1.00 83.75 120 VAL A CA 1
ATOM 987 C C . VAL A 1 120 ? 16.766 -9.068 6.639 1.00 83.75 120 VAL A C 1
ATOM 989 O O . VAL A 1 120 ? 17.613 -9.952 6.578 1.00 83.75 120 VAL A O 1
ATOM 992 N N . ASN A 1 121 ? 16.874 -8.044 7.492 1.00 77.81 121 ASN A N 1
ATOM 993 C CA . ASN A 1 121 ? 18.040 -7.783 8.348 1.00 77.81 121 ASN A CA 1
ATOM 994 C C . ASN A 1 121 ? 19.347 -7.456 7.590 1.00 77.81 121 ASN A C 1
ATOM 996 O O . ASN A 1 121 ? 20.415 -7.473 8.203 1.00 77.81 121 ASN A O 1
ATOM 1000 N N . ALA A 1 122 ? 19.264 -7.080 6.307 1.00 66.12 122 ALA A N 1
ATOM 1001 C CA . ALA A 1 122 ? 20.396 -6.627 5.490 1.00 66.12 122 ALA A CA 1
ATOM 1002 C C . ALA A 1 122 ? 21.111 -5.391 6.073 1.00 66.12 122 ALA A C 1
ATOM 1004 O O . ALA A 1 122 ? 22.317 -5.203 5.922 1.00 66.12 122 ALA A O 1
ATOM 1005 N N . LEU A 1 123 ? 20.369 -4.523 6.771 1.00 62.09 123 LEU A N 1
ATOM 1006 C CA . LEU A 1 123 ? 20.897 -3.266 7.296 1.00 62.09 123 LEU A CA 1
ATOM 1007 C C . LEU A 1 123 ? 21.409 -3.451 8.728 1.00 62.09 123 LEU A C 1
ATOM 1009 O O . LEU A 1 123 ? 20.678 -3.246 9.706 1.00 62.09 123 LEU A O 1
ATOM 1013 N N . SER A 1 124 ? 22.684 -3.824 8.863 1.00 57.38 124 SER A N 1
ATOM 1014 C CA . SER A 1 124 ? 23.373 -3.759 10.154 1.00 57.38 124 SER A CA 1
ATOM 1015 C C . SER A 1 124 ? 23.510 -2.298 10.625 1.00 57.38 124 SER A C 1
ATOM 1017 O O . SER A 1 124 ? 23.598 -1.365 9.823 1.00 57.38 124 SER A O 1
ATOM 1019 N N . TYR A 1 125 ? 23.453 -2.069 11.943 1.00 48.72 125 TYR A N 1
ATOM 1020 C CA . TYR A 1 125 ? 23.674 -0.738 12.517 1.00 48.72 125 TYR A CA 1
ATOM 1021 C C . TYR A 1 125 ? 25.104 -0.287 12.164 1.00 48.72 125 TYR A C 1
ATOM 1023 O O . TYR A 1 125 ? 26.043 -0.900 12.657 1.00 48.72 125 TYR A O 1
ATOM 1031 N N . ASP A 1 126 ? 25.231 0.779 11.366 1.00 49.69 126 ASP A N 1
ATOM 1032 C CA . ASP A 1 126 ? 26.462 1.522 11.013 1.00 49.69 126 ASP A CA 1
ATOM 1033 C C . ASP A 1 126 ? 27.143 1.268 9.652 1.00 49.69 126 ASP A C 1
ATOM 1035 O O . ASP A 1 126 ? 28.258 1.750 9.462 1.00 49.69 126 ASP A O 1
ATOM 1039 N N . GLU A 1 127 ? 26.502 0.658 8.650 1.00 50.91 127 GLU A N 1
ATOM 1040 C CA . GLU A 1 127 ? 27.053 0.734 7.282 1.00 50.91 127 GLU A CA 1
ATOM 1041 C C . GLU A 1 127 ? 26.383 1.834 6.448 1.00 50.91 127 GLU A C 1
ATOM 1043 O O . GLU A 1 127 ? 25.293 1.697 5.893 1.00 50.91 127 GLU A O 1
ATOM 1048 N N . GLU A 1 128 ? 27.078 2.974 6.383 1.00 49.25 128 GLU A N 1
ATOM 1049 C CA . GLU A 1 128 ? 27.020 3.921 5.272 1.00 49.25 128 GLU A CA 1
ATOM 1050 C C . GLU A 1 128 ? 27.340 3.161 3.972 1.00 49.25 128 GLU A C 1
ATOM 1052 O O . GLU A 1 128 ? 28.493 3.066 3.548 1.00 49.25 128 GLU A O 1
ATOM 1057 N N . ILE A 1 129 ? 26.312 2.596 3.329 1.00 50.72 129 ILE A N 1
ATOM 1058 C CA . ILE A 1 129 ? 26.379 2.108 1.945 1.00 50.72 129 ILE A CA 1
ATOM 1059 C C . ILE A 1 129 ? 26.477 3.344 1.031 1.00 50.72 129 ILE A C 1
ATOM 1061 O O . ILE A 1 129 ? 25.526 3.727 0.354 1.00 50.72 129 ILE A O 1
ATOM 1065 N N . GLU A 1 130 ? 27.613 4.042 1.079 1.00 50.44 130 GLU A N 1
ATOM 1066 C CA . GLU A 1 130 ? 27.867 5.249 0.281 1.00 50.44 130 GLU A CA 1
ATOM 1067 C C . GLU A 1 130 ? 28.456 4.933 -1.106 1.00 50.44 130 GLU A C 1
ATOM 1069 O O . GLU A 1 130 ? 28.569 5.837 -1.930 1.00 50.44 130 GLU A O 1
ATOM 1074 N N . ASN A 1 131 ? 28.800 3.670 -1.406 1.00 50.22 131 ASN A N 1
ATOM 1075 C CA . ASN A 1 131 ? 29.570 3.330 -2.614 1.00 50.22 131 ASN A CA 1
ATOM 1076 C C . ASN A 1 131 ? 28.915 2.340 -3.596 1.00 50.22 131 ASN A C 1
ATOM 1078 O O . ASN A 1 131 ? 29.427 2.206 -4.707 1.00 50.22 131 ASN A O 1
ATOM 1082 N N . GLU A 1 132 ? 27.802 1.688 -3.250 1.00 66.44 132 GLU A N 1
ATOM 1083 C CA . GLU A 1 132 ? 27.052 0.814 -4.169 1.00 66.44 132 GLU A CA 1
ATOM 1084 C C . GLU A 1 132 ? 25.652 1.378 -4.419 1.00 66.44 132 GLU A C 1
ATOM 1086 O O . GLU A 1 132 ? 25.000 1.890 -3.502 1.00 66.44 132 GLU A O 1
ATOM 1091 N N . GLU A 1 133 ? 25.211 1.335 -5.681 1.00 75.62 133 GLU A N 1
ATOM 1092 C CA . GLU A 1 133 ? 23.886 1.810 -6.066 1.00 75.62 133 GLU A CA 1
ATOM 1093 C C . GLU A 1 133 ? 22.817 0.976 -5.355 1.00 75.62 133 GLU A C 1
ATOM 1095 O O . GLU A 1 133 ? 22.718 -0.227 -5.556 1.00 75.62 133 GLU A O 1
ATOM 1100 N N . ASN A 1 134 ? 22.035 1.622 -4.493 1.00 85.38 134 ASN A N 1
ATOM 1101 C CA . ASN A 1 134 ? 21.014 0.971 -3.686 1.00 85.38 134 ASN A CA 1
ATOM 1102 C C . ASN A 1 134 ? 19.698 1.752 -3.722 1.00 85.38 134 ASN A C 1
ATOM 1104 O O . ASN A 1 134 ? 19.664 2.947 -4.043 1.00 85.38 134 ASN A O 1
ATOM 1108 N N . LEU A 1 135 ? 18.612 1.084 -3.325 1.00 89.31 135 LEU A N 1
ATOM 1109 C CA . LEU A 1 135 ? 17.263 1.652 -3.291 1.00 89.31 135 LEU A CA 1
ATOM 1110 C C . LEU A 1 135 ? 17.185 2.996 -2.536 1.00 89.31 135 LEU A C 1
ATOM 1112 O O . LEU A 1 135 ? 16.419 3.882 -2.917 1.00 89.31 135 LEU A O 1
ATOM 1116 N N . PHE A 1 136 ? 17.989 3.194 -1.486 1.00 90.44 136 PHE A N 1
ATOM 1117 C CA . PHE A 1 136 ? 17.932 4.400 -0.655 1.00 90.44 136 PHE A CA 1
ATOM 1118 C C . PHE A 1 136 ? 18.559 5.626 -1.320 1.00 90.44 136 PHE A C 1
ATOM 1120 O O . PHE A 1 136 ? 18.139 6.743 -1.019 1.00 90.44 136 PHE A O 1
ATOM 1127 N N . ILE A 1 137 ? 19.494 5.450 -2.257 1.00 90.44 137 ILE A N 1
ATOM 1128 C CA . ILE A 1 137 ? 20.068 6.559 -3.038 1.00 90.44 137 ILE A CA 1
ATOM 1129 C C . ILE A 1 137 ? 18.986 7.218 -3.903 1.00 90.44 137 ILE A C 1
ATOM 1131 O O . ILE A 1 137 ? 18.954 8.443 -4.057 1.00 90.44 137 ILE A O 1
ATOM 1135 N N . TYR A 1 138 ? 18.044 6.425 -4.417 1.00 91.56 138 TYR A N 1
ATOM 1136 C CA . TYR A 1 138 ? 16.957 6.928 -5.253 1.00 91.56 138 TYR A CA 1
ATOM 1137 C C . TYR A 1 138 ? 16.016 7.884 -4.521 1.00 91.56 138 TYR A C 1
ATOM 1139 O O . TYR A 1 138 ? 15.406 8.737 -5.162 1.00 91.56 138 TYR A O 1
ATOM 1147 N N . LYS A 1 139 ? 15.956 7.831 -3.186 1.00 89.19 139 LYS A N 1
ATOM 1148 C CA . LYS A 1 139 ? 15.201 8.795 -2.376 1.00 89.19 139 LYS A CA 1
ATOM 1149 C C . LYS A 1 139 ? 15.677 10.234 -2.580 1.00 89.19 139 LYS A C 1
ATOM 1151 O O . LYS A 1 139 ? 14.850 11.143 -2.613 1.00 89.19 139 LYS A O 1
ATOM 1156 N N . GLU A 1 140 ? 16.984 10.449 -2.711 1.00 90.00 140 GLU A N 1
ATOM 1157 C CA . GLU A 1 140 ? 17.532 11.786 -2.961 1.00 90.00 140 GLU A CA 1
ATOM 1158 C C . GLU A 1 140 ? 17.494 12.130 -4.456 1.00 90.00 140 GLU A C 1
ATOM 1160 O O . GLU A 1 140 ? 17.024 13.212 -4.803 1.00 90.00 140 GLU A O 1
ATOM 1165 N N . LYS A 1 141 ? 17.830 11.184 -5.349 1.00 94.00 141 LYS A N 1
ATOM 1166 C CA . LYS A 1 141 ? 17.741 11.388 -6.811 1.00 94.00 141 LYS A CA 1
ATOM 1167 C C . LYS A 1 141 ? 16.336 11.838 -7.253 1.00 94.00 141 LYS A C 1
ATOM 1169 O O . LYS A 1 141 ? 16.192 12.807 -7.997 1.00 94.00 141 LYS A O 1
ATOM 1174 N N . LEU A 1 142 ? 15.284 11.195 -6.728 1.00 95.31 142 LEU A N 1
ATOM 1175 C CA . LEU A 1 142 ? 13.884 11.544 -7.009 1.00 95.31 142 LEU A CA 1
ATOM 1176 C C . LEU A 1 142 ? 13.547 13.006 -6.673 1.00 95.31 142 LEU A C 1
ATOM 1178 O O . LEU A 1 142 ? 12.746 13.616 -7.379 1.00 95.31 142 LEU A O 1
ATOM 1182 N N . LYS A 1 143 ? 14.149 13.575 -5.621 1.00 93.12 143 LYS A N 1
ATOM 1183 C CA . LYS A 1 143 ? 13.933 14.977 -5.226 1.00 93.12 143 LYS A CA 1
ATOM 1184 C C . LYS A 1 143 ? 14.672 15.964 -6.125 1.00 93.12 143 LYS A C 1
ATOM 1186 O O . LYS A 1 143 ? 14.224 17.098 -6.263 1.00 93.12 143 LYS A O 1
ATOM 1191 N N . GLU A 1 144 ? 15.804 15.558 -6.692 1.00 93.50 144 GLU A N 1
ATOM 1192 C CA . GLU A 1 144 ? 16.621 16.403 -7.565 1.00 93.50 144 GLU A CA 1
ATOM 1193 C C . GLU A 1 144 ? 16.022 16.510 -8.970 1.00 93.50 144 GLU A C 1
ATOM 1195 O O . GLU A 1 144 ? 15.859 17.614 -9.491 1.00 93.50 144 GLU A O 1
ATOM 1200 N N . ASN A 1 145 ? 15.684 15.369 -9.577 1.00 94.31 145 ASN A N 1
ATOM 1201 C CA . ASN A 1 145 ? 15.105 15.299 -10.916 1.00 94.31 145 ASN A CA 1
ATOM 1202 C C . ASN A 1 145 ? 14.202 14.068 -11.054 1.00 94.31 145 ASN A C 1
ATOM 1204 O O . ASN A 1 145 ? 14.674 12.977 -11.376 1.00 94.31 145 ASN A O 1
ATOM 1208 N N . ILE A 1 146 ? 12.900 14.243 -10.830 1.00 95.25 146 ILE A N 1
ATOM 1209 C CA . ILE A 1 146 ? 11.931 13.144 -10.878 1.00 95.25 146 ILE A CA 1
ATOM 1210 C C . ILE A 1 146 ? 11.846 12.472 -12.254 1.00 95.25 146 ILE A C 1
ATOM 1212 O O . ILE A 1 146 ? 11.821 11.247 -12.302 1.00 95.25 146 ILE A O 1
ATOM 1216 N N . ASP A 1 147 ? 11.845 13.235 -13.351 1.00 92.38 147 ASP A N 1
ATOM 1217 C CA . ASP A 1 147 ? 11.555 12.708 -14.695 1.00 92.38 147 ASP A CA 1
ATOM 1218 C C . ASP A 1 147 ? 12.614 11.691 -15.152 1.00 92.38 147 ASP A C 1
ATOM 1220 O O . ASP A 1 147 ? 12.301 10.674 -15.771 1.00 92.38 147 ASP A O 1
ATOM 1224 N N . GLU A 1 148 ? 13.879 11.942 -14.809 1.00 93.62 148 GLU A N 1
ATOM 1225 C CA . GLU A 1 148 ? 14.988 11.022 -15.073 1.00 93.62 148 GLU A CA 1
ATOM 1226 C C . GLU A 1 148 ? 15.085 9.938 -13.992 1.00 93.62 148 GLU A C 1
ATOM 1228 O O . GLU A 1 148 ? 15.222 8.750 -14.288 1.00 93.62 148 GLU A O 1
ATOM 1233 N N . SER A 1 149 ? 14.970 10.329 -12.722 1.00 96.19 149 SER A N 1
ATOM 1234 C CA . SER A 1 149 ? 15.217 9.423 -11.597 1.00 96.19 149 SER A CA 1
ATOM 1235 C C . SER A 1 149 ? 14.150 8.350 -11.442 1.00 96.19 149 SER A C 1
ATOM 1237 O O . SER A 1 149 ? 14.471 7.260 -10.980 1.00 96.19 149 SER A O 1
ATOM 1239 N N . ILE A 1 150 ? 12.901 8.617 -11.834 1.00 97.38 150 ILE A N 1
ATOM 1240 C CA . ILE A 1 150 ? 11.830 7.619 -11.768 1.00 97.38 150 ILE A CA 1
ATOM 1241 C C . ILE A 1 150 ?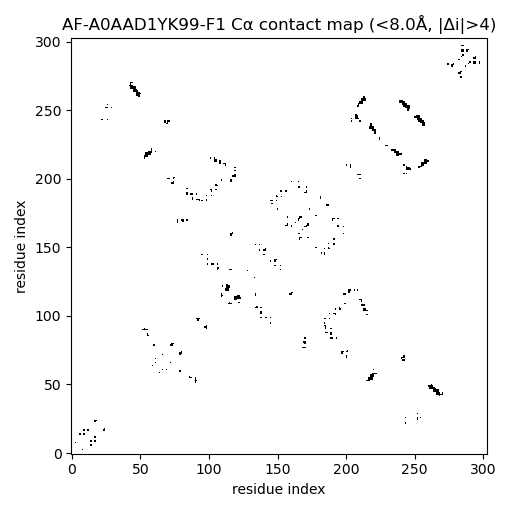 12.050 6.488 -12.777 1.00 97.38 150 ILE A C 1
ATOM 1243 O O . ILE A 1 150 ? 11.808 5.329 -12.451 1.00 97.38 150 ILE A O 1
ATOM 1247 N N . LYS A 1 151 ? 12.572 6.800 -13.973 1.00 97.06 151 LYS A N 1
ATOM 1248 C CA . LYS A 1 151 ? 12.934 5.799 -14.988 1.00 97.06 151 LYS A CA 1
ATOM 1249 C C . LYS A 1 151 ? 14.168 5.012 -14.560 1.00 97.06 151 LYS A C 1
ATOM 1251 O O . LYS A 1 151 ? 14.182 3.793 -14.675 1.00 97.06 151 LYS A O 1
ATOM 1256 N N . SER A 1 152 ? 15.165 5.689 -13.995 1.00 96.19 152 SER A N 1
ATOM 1257 C CA . SER A 1 152 ? 16.346 5.023 -13.437 1.00 96.19 152 SER A CA 1
ATOM 1258 C C . SER A 1 152 ? 15.981 4.094 -12.274 1.00 96.19 152 SER A C 1
ATOM 1260 O O . SER A 1 152 ? 16.454 2.965 -12.233 1.00 96.19 152 SER A O 1
ATOM 1262 N N . LEU A 1 153 ? 15.078 4.514 -11.377 1.00 97.25 153 LEU A N 1
ATOM 1263 C CA . LEU A 1 153 ? 14.570 3.664 -10.294 1.00 97.25 153 LEU A CA 1
ATOM 1264 C C . LEU A 1 153 ? 13.793 2.460 -10.837 1.00 97.25 153 LEU A C 1
ATOM 1266 O O . LEU A 1 153 ? 13.947 1.355 -10.325 1.00 97.25 153 LEU A O 1
ATOM 1270 N N . TYR A 1 154 ? 12.977 2.665 -11.873 1.00 97.69 154 TYR A N 1
ATOM 1271 C CA . TYR A 1 154 ? 12.279 1.577 -12.553 1.00 97.69 154 TYR A CA 1
ATOM 1272 C C . TYR A 1 154 ? 13.266 0.521 -13.073 1.00 97.69 154 TYR A C 1
ATOM 1274 O O . TYR A 1 154 ? 13.137 -0.659 -12.766 1.00 97.69 154 TYR A O 1
ATOM 1282 N N . LEU A 1 155 ? 14.295 0.954 -13.807 1.00 96.44 155 LEU A N 1
ATOM 1283 C CA . LEU A 1 155 ? 15.310 0.056 -14.359 1.00 96.44 155 LEU A CA 1
ATOM 1284 C C . LEU A 1 155 ? 16.138 -0.631 -13.270 1.00 96.44 155 LEU A C 1
ATOM 1286 O O . LEU A 1 155 ? 16.469 -1.802 -13.411 1.00 96.44 155 LEU A O 1
ATOM 1290 N N . TYR A 1 156 ? 16.465 0.074 -12.188 1.00 95.69 156 TYR A N 1
ATOM 1291 C CA . TYR A 1 156 ? 17.141 -0.523 -11.039 1.00 95.69 156 TYR A CA 1
ATOM 1292 C C . TYR A 1 156 ? 16.310 -1.671 -10.459 1.00 95.69 156 TYR A C 1
ATOM 1294 O O . TYR A 1 156 ? 16.789 -2.793 -10.376 1.00 95.69 156 TYR A O 1
ATOM 1302 N N . ILE A 1 157 ? 15.031 -1.437 -10.162 1.00 95.94 157 ILE A N 1
ATOM 1303 C CA . ILE A 1 157 ? 14.154 -2.477 -9.609 1.00 95.94 157 ILE A CA 1
ATOM 1304 C C . ILE A 1 157 ? 13.973 -3.654 -10.581 1.00 95.94 157 ILE A C 1
ATOM 1306 O O . ILE A 1 157 ? 14.010 -4.800 -10.143 1.00 95.94 157 ILE A O 1
ATOM 1310 N N . LEU A 1 158 ? 13.807 -3.383 -11.881 1.00 95.38 158 LEU A N 1
ATOM 1311 C CA . LEU A 1 158 ? 13.697 -4.411 -12.923 1.00 95.38 158 LEU A CA 1
ATOM 1312 C C . LEU A 1 158 ? 14.909 -5.359 -12.945 1.00 95.38 158 LEU A C 1
ATOM 1314 O O . LEU A 1 158 ? 14.739 -6.542 -13.222 1.00 95.38 158 LEU A O 1
ATOM 1318 N N . ASN A 1 159 ? 16.110 -4.841 -12.673 1.00 92.62 159 ASN A N 1
ATOM 1319 C CA . ASN A 1 159 ? 17.352 -5.614 -12.726 1.00 92.62 159 ASN A CA 1
ATOM 1320 C C . ASN A 1 159 ? 17.730 -6.276 -11.394 1.00 92.62 159 ASN A C 1
ATOM 1322 O O . ASN A 1 159 ? 18.448 -7.269 -11.412 1.00 92.62 159 ASN A O 1
ATOM 1326 N N . GLU A 1 160 ? 17.291 -5.716 -10.265 1.00 91.94 160 GLU A N 1
ATOM 1327 C CA . GLU A 1 160 ? 17.782 -6.098 -8.932 1.00 91.94 160 GLU A CA 1
ATOM 1328 C C . GLU A 1 160 ? 16.785 -6.959 -8.150 1.00 91.94 160 GLU A C 1
ATOM 1330 O O . GLU A 1 160 ? 17.179 -7.691 -7.251 1.00 91.94 160 GLU A O 1
ATOM 1335 N N . ILE A 1 161 ? 15.484 -6.907 -8.461 1.00 92.06 161 ILE A N 1
ATOM 1336 C CA . ILE A 1 161 ? 14.555 -7.913 -7.936 1.00 92.06 161 ILE A CA 1
ATOM 1337 C C . ILE A 1 161 ? 14.748 -9.203 -8.742 1.00 92.06 161 ILE A C 1
ATOM 1339 O O . ILE A 1 161 ? 14.350 -9.279 -9.904 1.00 92.06 161 ILE A O 1
ATOM 1343 N N . ASP A 1 162 ? 15.294 -10.230 -8.087 1.00 84.31 162 ASP A N 1
ATOM 1344 C CA . ASP A 1 162 ? 15.559 -11.553 -8.678 1.00 84.31 162 ASP A CA 1
ATOM 1345 C C . ASP A 1 162 ? 14.292 -12.288 -9.161 1.00 84.31 162 ASP A C 1
ATOM 1347 O O . ASP A 1 162 ? 14.359 -13.208 -9.980 1.00 84.31 162 ASP A O 1
ATOM 1351 N N . ASP A 1 163 ? 13.119 -11.927 -8.637 1.00 87.19 163 ASP A N 1
ATOM 1352 C CA . ASP A 1 163 ? 11.861 -12.590 -8.965 1.00 87.19 163 ASP A CA 1
ATOM 1353 C C . ASP A 1 163 ? 11.291 -12.099 -10.302 1.00 87.19 163 ASP A C 1
ATOM 1355 O O . ASP A 1 163 ? 10.536 -11.124 -10.372 1.00 87.19 163 ASP A O 1
ATOM 1359 N N . GLU A 1 164 ? 11.618 -12.826 -11.371 1.00 87.38 164 GLU A N 1
ATOM 1360 C CA . GLU A 1 164 ? 11.158 -12.517 -12.727 1.00 87.38 164 GLU A CA 1
ATOM 1361 C C . GLU A 1 164 ? 9.628 -12.493 -12.861 1.00 87.38 164 GLU A C 1
ATOM 1363 O O . GLU A 1 164 ? 9.110 -11.769 -13.709 1.00 87.38 164 GLU A O 1
ATOM 1368 N N . THR A 1 165 ? 8.874 -13.219 -12.022 1.00 87.25 165 THR A N 1
ATOM 1369 C CA . THR A 1 165 ? 7.398 -13.166 -12.078 1.00 87.25 165 THR A CA 1
ATOM 1370 C C . THR A 1 165 ? 6.870 -11.802 -11.644 1.00 87.25 165 THR A C 1
ATOM 1372 O O . THR A 1 165 ? 5.821 -11.352 -12.097 1.00 87.25 165 THR A O 1
ATOM 1375 N N . LEU A 1 166 ? 7.622 -11.111 -10.786 1.00 90.56 166 LEU A N 1
ATOM 1376 C CA . LEU A 1 166 ? 7.286 -9.783 -10.311 1.00 90.56 166 LEU A CA 1
ATOM 1377 C C . LEU A 1 166 ? 7.754 -8.692 -11.283 1.00 90.56 166 LEU A C 1
ATOM 1379 O O . LEU A 1 166 ? 7.012 -7.742 -11.531 1.00 90.56 166 LEU A O 1
ATOM 1383 N N . THR A 1 167 ? 8.964 -8.818 -11.834 1.00 90.44 167 THR A N 1
ATOM 1384 C CA . THR A 1 167 ? 9.583 -7.772 -12.667 1.00 90.44 167 THR A CA 1
ATOM 1385 C C . THR A 1 167 ? 9.242 -7.876 -14.153 1.00 90.44 167 THR A C 1
ATOM 1387 O O . THR A 1 167 ? 9.038 -6.848 -14.802 1.00 90.44 167 THR A O 1
ATOM 1390 N N . TYR A 1 168 ? 9.106 -9.090 -14.686 1.00 89.56 168 TYR A N 1
ATOM 1391 C CA . TYR A 1 168 ? 8.690 -9.345 -16.070 1.00 89.56 168 TYR A CA 1
ATOM 1392 C C . TYR A 1 168 ? 7.199 -9.691 -16.200 1.00 89.56 168 TYR A C 1
ATOM 1394 O O . TYR A 1 168 ? 6.714 -9.910 -17.309 1.00 89.56 168 TYR A O 1
ATOM 1402 N N . GLY A 1 169 ? 6.455 -9.707 -15.091 1.00 88.38 169 GLY A N 1
ATOM 1403 C CA . GLY A 1 169 ? 5.000 -9.845 -15.103 1.00 88.38 169 GLY A CA 1
ATOM 1404 C C . GLY A 1 169 ? 4.288 -8.609 -15.670 1.00 88.38 169 GLY A C 1
ATOM 1405 O O . GLY A 1 169 ? 4.778 -7.478 -15.558 1.00 88.38 169 GLY A O 1
ATOM 1406 N N . ASP A 1 170 ? 3.081 -8.815 -16.211 1.00 86.69 170 ASP A N 1
ATOM 1407 C CA . ASP A 1 170 ? 2.244 -7.786 -16.864 1.00 86.69 170 ASP A CA 1
ATOM 1408 C C . ASP A 1 170 ? 2.018 -6.532 -15.995 1.00 86.69 170 ASP A C 1
ATOM 1410 O O . ASP A 1 170 ? 1.871 -5.405 -16.489 1.00 86.69 170 ASP A O 1
ATOM 1414 N N . MET A 1 171 ? 2.017 -6.716 -14.673 1.00 93.81 171 MET A N 1
ATOM 1415 C CA . MET A 1 171 ? 1.816 -5.645 -13.706 1.00 93.81 171 MET A CA 1
ATOM 1416 C C . MET A 1 171 ? 2.964 -4.632 -13.757 1.00 93.81 171 MET A C 1
ATOM 1418 O O . MET A 1 171 ? 2.717 -3.423 -13.812 1.00 93.81 171 MET A O 1
ATOM 1422 N N . TYR A 1 172 ? 4.217 -5.079 -13.823 1.00 96.25 172 TYR A N 1
ATOM 1423 C CA . TYR A 1 172 ? 5.375 -4.194 -13.704 1.00 96.25 172 TYR A CA 1
ATOM 1424 C C . TYR A 1 172 ? 6.045 -3.886 -15.039 1.00 96.25 172 TYR A C 1
ATOM 1426 O O . TYR A 1 172 ? 6.297 -2.709 -15.322 1.00 96.25 172 TYR A O 1
ATOM 1434 N N . TYR A 1 173 ? 6.256 -4.896 -15.880 1.00 96.44 173 TYR A N 1
ATOM 1435 C CA . TYR A 1 173 ? 7.055 -4.779 -17.096 1.00 96.44 173 TYR A CA 1
ATOM 1436 C C . TYR A 1 173 ? 6.524 -3.701 -18.057 1.00 96.44 173 TYR A C 1
ATOM 1438 O O . TYR A 1 173 ? 5.322 -3.407 -18.114 1.00 96.44 173 TYR A O 1
ATOM 1446 N N . MET A 1 174 ? 7.455 -3.059 -18.752 1.00 96.19 174 MET A N 1
ATOM 1447 C CA . MET A 1 174 ? 7.253 -2.087 -19.818 1.00 96.19 174 MET A CA 1
ATOM 1448 C C . MET A 1 174 ? 8.354 -2.347 -20.834 1.00 96.19 174 MET A C 1
ATOM 1450 O O . MET A 1 174 ? 9.521 -2.463 -20.460 1.00 96.19 174 MET A O 1
ATOM 1454 N N . GLU A 1 175 ? 7.993 -2.410 -22.108 1.00 95.56 175 GLU A N 1
ATOM 1455 C CA . GLU A 1 175 ? 8.992 -2.488 -23.170 1.00 95.56 175 GLU A CA 1
ATOM 1456 C C . GLU A 1 175 ? 9.842 -1.204 -23.183 1.00 95.56 175 GLU A C 1
ATOM 1458 O O . GLU A 1 175 ? 9.349 -0.122 -22.844 1.00 95.56 175 GLU A O 1
ATOM 1463 N N . ASP A 1 176 ? 11.098 -1.282 -23.639 1.00 93.81 176 ASP A N 1
ATOM 1464 C CA . ASP A 1 176 ? 12.027 -0.136 -23.640 1.00 93.81 176 ASP A CA 1
ATOM 1465 C C . ASP A 1 176 ? 11.408 1.111 -24.296 1.00 93.81 176 ASP A C 1
ATOM 1467 O O . ASP A 1 176 ? 11.470 2.221 -23.764 1.00 93.81 176 ASP A O 1
ATOM 1471 N N . TYR A 1 177 ? 10.726 0.923 -25.432 1.00 94.12 177 TYR A N 1
ATOM 1472 C CA . TYR A 1 177 ? 10.073 2.015 -26.153 1.00 94.12 177 TYR A CA 1
ATOM 1473 C C . TYR A 1 177 ? 8.876 2.606 -25.392 1.00 94.12 177 TYR A C 1
ATOM 1475 O O . TYR A 1 177 ? 8.578 3.792 -25.552 1.00 94.12 177 TYR A O 1
ATOM 1483 N N . GLU A 1 178 ? 8.176 1.811 -24.576 1.00 95.94 178 GLU A N 1
ATOM 1484 C CA . GLU A 1 178 ? 7.067 2.283 -23.743 1.00 95.94 178 GLU A CA 1
ATOM 1485 C C . GLU A 1 178 ? 7.597 3.125 -22.586 1.00 95.94 178 GLU A C 1
ATOM 1487 O O . GLU A 1 178 ? 7.063 4.204 -22.318 1.00 95.94 178 GLU A O 1
ATOM 1492 N N . LEU A 1 179 ? 8.668 2.671 -21.928 1.00 95.62 179 LEU A N 1
ATOM 1493 C CA . LEU A 1 179 ? 9.307 3.402 -20.836 1.00 95.62 179 LEU A CA 1
ATOM 1494 C C . LEU A 1 179 ? 9.912 4.724 -21.327 1.00 95.62 179 LEU A C 1
ATOM 1496 O O . LEU A 1 179 ? 9.727 5.773 -20.700 1.00 95.62 179 LEU A O 1
ATOM 1500 N N . GLU A 1 180 ? 10.600 4.707 -22.470 1.00 93.06 180 GLU A N 1
ATOM 1501 C CA . GLU A 1 180 ? 11.158 5.913 -23.085 1.00 93.06 180 GLU A CA 1
ATOM 1502 C C . GLU A 1 180 ? 10.062 6.919 -23.454 1.00 93.06 180 GLU A C 1
ATOM 1504 O O . GLU A 1 180 ? 10.177 8.100 -23.115 1.00 93.06 180 GLU A O 1
ATOM 1509 N N . ALA A 1 181 ? 8.973 6.458 -24.077 1.00 94.44 181 ALA A N 1
ATOM 1510 C CA . ALA A 1 181 ? 7.868 7.313 -24.509 1.00 94.44 181 ALA A CA 1
ATOM 1511 C C . ALA A 1 181 ? 6.949 7.780 -23.365 1.00 94.44 181 ALA A C 1
ATOM 1513 O O . ALA A 1 181 ? 6.205 8.753 -23.535 1.00 94.44 181 ALA A O 1
ATOM 1514 N N . CYS A 1 182 ? 6.976 7.113 -22.207 1.00 94.50 182 CYS A N 1
ATOM 1515 C CA . CYS A 1 182 ? 6.150 7.474 -21.062 1.00 94.50 182 CYS A CA 1
ATOM 1516 C C . CYS A 1 182 ? 6.643 8.781 -20.426 1.00 94.50 182 CYS A C 1
ATOM 1518 O O . CYS A 1 182 ? 7.719 8.837 -19.828 1.00 94.50 182 CYS A O 1
ATOM 1520 N N . ASN A 1 183 ? 5.825 9.829 -20.542 1.00 92.00 183 ASN A N 1
ATOM 1521 C CA . ASN A 1 183 ? 6.046 11.132 -19.900 1.00 92.00 183 ASN A CA 1
ATOM 1522 C C . ASN A 1 183 ? 5.213 11.303 -18.618 1.00 92.00 183 ASN A C 1
ATOM 1524 O O . ASN A 1 183 ? 5.325 12.312 -17.929 1.00 92.00 183 ASN A O 1
ATOM 1528 N N . ASP A 1 184 ? 4.357 10.329 -18.307 1.00 96.06 184 ASP A N 1
ATOM 1529 C CA . ASP A 1 184 ? 3.468 10.362 -17.154 1.00 96.06 184 ASP A CA 1
ATOM 1530 C C . ASP A 1 184 ? 4.119 9.653 -15.959 1.00 96.06 184 ASP A C 1
ATOM 1532 O O . ASP A 1 184 ? 4.002 8.436 -15.792 1.00 96.06 184 ASP A O 1
ATOM 1536 N N . ASN A 1 185 ? 4.772 10.424 -15.087 1.00 97.44 185 ASN A N 1
ATOM 1537 C CA . ASN A 1 185 ? 5.461 9.892 -13.904 1.00 97.44 185 ASN A CA 1
ATOM 1538 C C . ASN A 1 185 ? 4.550 9.049 -13.004 1.00 97.44 185 ASN A C 1
ATOM 1540 O O . ASN A 1 185 ? 5.006 8.084 -12.401 1.00 97.44 185 ASN A O 1
ATOM 1544 N N . TYR A 1 186 ? 3.253 9.360 -12.928 1.00 97.62 186 TYR A N 1
ATOM 1545 C CA . TYR A 1 186 ? 2.324 8.587 -12.103 1.00 97.62 186 TYR A CA 1
ATOM 1546 C C . TYR A 1 186 ? 2.161 7.137 -12.594 1.00 97.62 186 TYR A C 1
ATOM 1548 O O . TYR A 1 186 ? 1.891 6.252 -11.784 1.00 97.62 186 TYR A O 1
ATOM 1556 N N . ILE A 1 187 ? 2.313 6.874 -13.901 1.00 97.56 187 ILE A N 1
ATOM 1557 C CA . ILE A 1 187 ? 2.185 5.522 -14.462 1.00 97.56 187 ILE A CA 1
ATOM 1558 C C . ILE A 1 187 ? 3.349 4.674 -13.959 1.00 97.56 187 ILE A C 1
ATOM 1560 O O . ILE A 1 187 ? 3.127 3.633 -13.339 1.00 97.56 187 ILE A O 1
ATOM 1564 N N . ILE A 1 188 ? 4.573 5.168 -14.156 1.00 98.25 188 ILE A N 1
ATOM 1565 C CA . ILE A 1 188 ? 5.808 4.510 -13.717 1.00 98.25 188 ILE A CA 1
ATOM 1566 C C . ILE A 1 188 ? 5.823 4.406 -12.185 1.00 98.25 188 ILE A C 1
ATOM 1568 O O . ILE A 1 188 ? 6.061 3.336 -11.632 1.00 98.25 188 ILE A O 1
ATOM 1572 N N . GLY A 1 189 ? 5.474 5.491 -11.492 1.00 98.25 189 GLY A N 1
ATOM 1573 C CA . GLY A 1 189 ? 5.424 5.556 -10.034 1.00 98.25 189 GLY A CA 1
ATOM 1574 C C . GLY A 1 189 ? 4.443 4.560 -9.422 1.00 98.25 189 GLY A C 1
ATOM 1575 O O . GLY A 1 189 ? 4.794 3.899 -8.452 1.00 98.25 189 GLY A O 1
ATOM 1576 N N . SER A 1 190 ? 3.254 4.379 -10.006 1.00 98.25 190 SER A N 1
ATOM 1577 C CA . SER A 1 190 ? 2.283 3.392 -9.510 1.00 98.25 190 SER A CA 1
ATOM 1578 C C . SER A 1 190 ? 2.786 1.948 -9.635 1.00 98.25 190 SER A C 1
ATOM 1580 O O . SER A 1 190 ? 2.594 1.159 -8.710 1.00 98.25 190 SER A O 1
ATOM 1582 N N . LYS A 1 191 ? 3.486 1.622 -10.733 1.00 98.31 191 LYS A N 1
ATOM 1583 C CA . LYS A 1 191 ? 4.142 0.321 -10.938 1.00 98.31 191 LYS A CA 1
ATOM 1584 C C . LYS A 1 191 ? 5.260 0.105 -9.912 1.00 98.31 191 LYS A C 1
ATOM 1586 O O . LYS A 1 191 ? 5.268 -0.919 -9.238 1.00 98.31 191 LYS A O 1
ATOM 1591 N N . ILE A 1 192 ? 6.148 1.091 -9.736 1.00 98.31 192 ILE A N 1
ATOM 1592 C CA . ILE A 1 192 ? 7.223 1.062 -8.724 1.00 98.31 192 ILE A CA 1
ATOM 1593 C C . ILE A 1 192 ? 6.652 0.880 -7.314 1.00 98.31 192 ILE A C 1
ATOM 1595 O O . ILE A 1 192 ? 7.145 0.074 -6.533 1.00 98.31 192 ILE A O 1
ATOM 1599 N N . TYR A 1 193 ? 5.606 1.623 -6.969 1.00 98.31 193 TYR A N 1
ATOM 1600 C CA . TYR A 1 193 ? 5.012 1.551 -5.641 1.00 98.31 193 TYR A CA 1
ATOM 1601 C C . TYR A 1 193 ? 4.481 0.149 -5.335 1.00 98.31 193 TYR A C 1
ATOM 1603 O O . TYR A 1 193 ? 4.764 -0.411 -4.276 1.00 98.31 193 TYR A O 1
ATOM 1611 N N . LEU A 1 194 ? 3.723 -0.424 -6.275 1.00 97.81 194 LEU A N 1
ATOM 1612 C CA . LEU A 1 194 ? 3.110 -1.730 -6.081 1.00 97.81 194 LEU A CA 1
ATOM 1613 C C . LEU A 1 194 ? 4.142 -2.863 -6.092 1.00 97.81 194 LEU A C 1
ATOM 1615 O O . LEU A 1 194 ? 4.052 -3.752 -5.249 1.00 97.81 194 LEU A O 1
ATOM 1619 N N . VAL A 1 195 ? 5.140 -2.816 -6.981 1.00 97.94 195 VAL A N 1
ATOM 1620 C CA . VAL A 1 195 ? 6.187 -3.847 -7.041 1.00 97.94 195 VAL A CA 1
ATOM 1621 C C . VAL A 1 195 ? 7.012 -3.880 -5.752 1.00 97.94 195 VAL A C 1
ATOM 1623 O O . VAL A 1 195 ? 7.277 -4.955 -5.224 1.00 97.94 195 VAL A O 1
ATOM 1626 N N . LEU A 1 196 ? 7.341 -2.712 -5.187 1.00 97.38 196 LEU A N 1
ATOM 1627 C CA . LEU A 1 196 ? 8.061 -2.610 -3.916 1.00 97.38 196 LEU A CA 1
ATOM 1628 C C . LEU A 1 196 ? 7.213 -3.115 -2.743 1.00 97.38 196 LEU A C 1
ATOM 1630 O O . LEU A 1 196 ? 7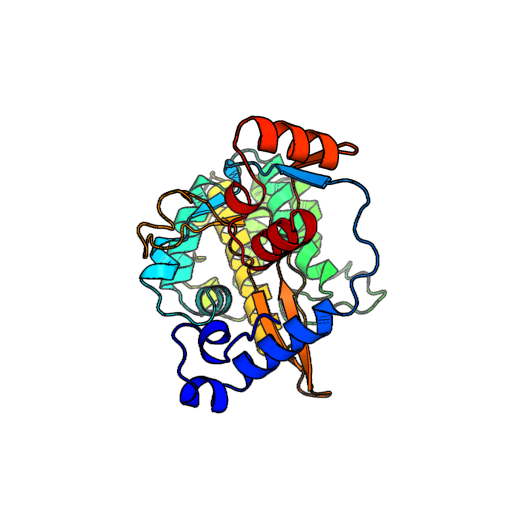.722 -3.811 -1.868 1.00 97.38 196 LEU A O 1
ATOM 1634 N N . LEU A 1 197 ? 5.910 -2.818 -2.732 1.00 96.50 197 LEU A N 1
ATOM 1635 C CA . LEU A 1 197 ? 4.996 -3.371 -1.733 1.00 96.50 197 LEU A CA 1
ATOM 1636 C C . LEU A 1 197 ? 4.932 -4.904 -1.810 1.00 96.50 197 LEU A C 1
ATOM 1638 O O . LEU A 1 197 ? 5.032 -5.571 -0.783 1.00 96.50 197 LEU A O 1
ATOM 1642 N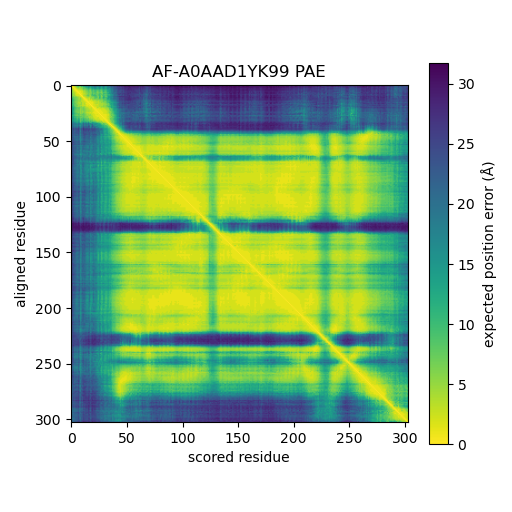 N . ILE A 1 198 ? 4.781 -5.467 -3.011 1.00 96.44 198 ILE A N 1
ATOM 1643 C CA . ILE A 1 198 ? 4.717 -6.921 -3.206 1.00 96.44 198 ILE A CA 1
ATOM 1644 C C . ILE A 1 198 ? 6.042 -7.575 -2.818 1.00 96.44 198 ILE A C 1
ATOM 1646 O O . ILE A 1 198 ? 6.021 -8.586 -2.119 1.00 96.44 198 ILE A O 1
ATOM 1650 N N . ASN A 1 199 ? 7.178 -6.989 -3.203 1.00 95.94 199 ASN A N 1
ATOM 1651 C CA . ASN A 1 199 ? 8.493 -7.504 -2.834 1.00 95.94 199 ASN A CA 1
ATOM 1652 C C . ASN A 1 199 ? 8.679 -7.532 -1.305 1.00 95.94 199 ASN A C 1
ATOM 1654 O O . ASN A 1 199 ? 9.037 -8.571 -0.756 1.00 95.94 199 ASN A O 1
ATOM 1658 N N . LEU A 1 200 ? 8.322 -6.447 -0.597 1.00 94.25 200 LEU A N 1
ATOM 1659 C CA . LEU A 1 200 ? 8.303 -6.429 0.875 1.00 94.25 200 LEU A CA 1
ATOM 1660 C C . LEU A 1 200 ? 7.448 -7.559 1.451 1.00 94.25 200 LEU A C 1
ATOM 1662 O O . LEU A 1 200 ? 7.881 -8.266 2.358 1.00 94.25 200 LEU A O 1
ATOM 1666 N N . ILE A 1 201 ? 6.231 -7.741 0.940 1.00 93.69 201 ILE A N 1
ATOM 1667 C CA . ILE A 1 201 ? 5.337 -8.790 1.434 1.00 93.69 201 ILE A CA 1
ATOM 1668 C C . ILE A 1 201 ? 5.956 -10.176 1.198 1.00 93.69 201 ILE A C 1
ATOM 1670 O O . ILE A 1 201 ? 6.013 -10.970 2.135 1.00 93.69 201 ILE A O 1
ATOM 1674 N N . ARG A 1 202 ? 6.458 -10.457 -0.014 1.00 92.94 202 ARG A N 1
ATOM 1675 C CA . ARG A 1 202 ? 7.096 -11.738 -0.366 1.00 92.94 202 ARG A CA 1
ATOM 1676 C C . ARG A 1 202 ? 8.291 -12.036 0.532 1.00 92.94 202 ARG A C 1
ATOM 1678 O O . ARG A 1 202 ? 8.367 -13.129 1.082 1.00 92.94 202 ARG A O 1
ATOM 1685 N N . MET A 1 203 ? 9.189 -11.069 0.726 1.00 91.25 203 MET A N 1
ATOM 1686 C CA . MET A 1 203 ? 10.347 -11.226 1.608 1.00 91.25 203 MET A CA 1
ATOM 1687 C C . MET A 1 203 ? 9.912 -11.623 3.020 1.00 91.25 203 MET A C 1
ATOM 1689 O O . MET A 1 203 ? 10.348 -12.643 3.539 1.00 91.25 203 MET A O 1
ATOM 1693 N N . PHE A 1 204 ? 9.007 -10.868 3.639 1.00 90.56 204 PHE A N 1
ATOM 1694 C CA . PHE A 1 204 ? 8.620 -11.127 5.027 1.00 90.56 204 PHE A CA 1
ATOM 1695 C C . PHE A 1 204 ? 7.776 -12.395 5.204 1.00 90.56 204 PHE A C 1
ATOM 1697 O O . PHE A 1 204 ? 7.830 -13.009 6.268 1.00 90.56 204 PHE A O 1
ATOM 1704 N N . LEU A 1 205 ? 7.048 -12.829 4.170 1.00 89.38 205 LEU A N 1
ATOM 1705 C CA . LEU A 1 205 ? 6.427 -14.155 4.143 1.00 89.38 205 LEU A CA 1
ATOM 1706 C C . LEU A 1 205 ? 7.481 -15.269 4.066 1.00 89.38 205 LEU A C 1
ATOM 1708 O O . LEU A 1 205 ? 7.378 -16.241 4.805 1.00 89.38 205 LEU A O 1
ATOM 1712 N N . ASN A 1 206 ? 8.504 -15.113 3.221 1.00 89.06 206 ASN A N 1
ATOM 1713 C CA . ASN A 1 206 ? 9.551 -16.120 3.020 1.00 89.06 206 ASN A CA 1
ATOM 1714 C C . ASN A 1 206 ? 10.502 -16.252 4.221 1.00 89.06 206 ASN A C 1
ATOM 1716 O O . ASN A 1 206 ? 10.929 -17.357 4.542 1.00 89.06 206 ASN A O 1
ATOM 1720 N N . PHE A 1 207 ? 10.844 -15.136 4.870 1.00 85.81 207 PHE A N 1
ATOM 1721 C CA . PHE A 1 207 ? 11.704 -15.113 6.059 1.00 85.81 207 PHE A CA 1
ATOM 1722 C C . PHE A 1 207 ? 10.930 -15.345 7.367 1.00 85.81 207 PHE A C 1
ATOM 1724 O O . PHE A 1 207 ? 11.552 -15.479 8.415 1.00 85.81 207 PHE A O 1
ATOM 1731 N N . GLU A 1 208 ? 9.594 -15.402 7.317 1.00 84.75 208 GLU A N 1
ATOM 1732 C CA . GLU A 1 208 ? 8.711 -15.592 8.481 1.00 84.75 208 GLU A CA 1
ATOM 1733 C C . GLU A 1 208 ? 8.914 -14.537 9.591 1.00 84.75 208 GLU A C 1
ATOM 1735 O O . GLU A 1 208 ? 8.692 -14.780 10.778 1.00 84.75 208 GLU A O 1
ATOM 1740 N N . GLU A 1 209 ? 9.293 -13.324 9.188 1.00 84.31 209 GLU A N 1
ATOM 1741 C CA . GLU A 1 209 ? 9.625 -12.209 10.075 1.00 84.31 209 GLU A CA 1
ATOM 1742 C C . GLU A 1 209 ? 8.449 -11.243 10.260 1.00 84.31 209 GLU A C 1
ATOM 1744 O O . GLU A 1 209 ? 7.465 -11.237 9.509 1.00 84.31 209 GLU A O 1
ATOM 1749 N N . LYS A 1 210 ? 8.539 -10.380 11.276 1.00 85.06 210 LYS A N 1
ATOM 1750 C CA . LYS A 1 210 ? 7.520 -9.349 11.503 1.00 85.06 210 LYS A CA 1
ATOM 1751 C C . LYS A 1 210 ? 7.698 -8.164 10.553 1.00 85.06 210 LYS A C 1
ATOM 1753 O O . LYS A 1 210 ? 8.699 -7.459 10.621 1.00 85.06 210 LYS A O 1
ATOM 1758 N N . LEU A 1 211 ? 6.655 -7.869 9.783 1.00 88.38 211 LEU A N 1
ATOM 1759 C CA . LEU A 1 211 ? 6.586 -6.740 8.862 1.00 88.38 211 LEU A CA 1
ATOM 1760 C C . LEU A 1 211 ? 5.847 -5.545 9.486 1.00 88.38 211 LEU A C 1
ATOM 1762 O O . LEU A 1 211 ? 4.739 -5.664 10.016 1.00 88.38 211 LEU A O 1
ATOM 1766 N N . TYR A 1 212 ? 6.443 -4.363 9.373 1.00 88.94 212 TYR A N 1
ATOM 1767 C CA . TYR A 1 212 ? 5.841 -3.082 9.731 1.00 88.94 212 TYR A CA 1
ATOM 1768 C C . TYR A 1 212 ? 5.462 -2.319 8.457 1.00 88.94 212 TYR A C 1
ATOM 1770 O O . TYR A 1 212 ? 6.337 -1.902 7.701 1.00 88.94 212 TYR A O 1
ATOM 1778 N N . LEU A 1 213 ? 4.162 -2.124 8.207 1.00 89.94 213 LEU A N 1
ATOM 1779 C CA . LEU A 1 213 ? 3.675 -1.442 7.001 1.00 89.94 213 LEU A CA 1
ATOM 1780 C C . LEU A 1 213 ? 3.173 -0.029 7.304 1.00 89.94 213 LEU A C 1
ATOM 1782 O O . LEU A 1 213 ? 2.310 0.168 8.161 1.00 89.94 213 LEU A O 1
ATOM 1786 N N . LYS A 1 214 ? 3.651 0.945 6.524 1.00 90.75 214 LYS A N 1
ATOM 1787 C CA . LYS A 1 214 ? 3.146 2.323 6.488 1.00 90.75 214 LYS A CA 1
ATOM 1788 C C . LYS A 1 214 ? 2.896 2.728 5.042 1.00 90.75 214 LYS A C 1
ATOM 1790 O O . LYS A 1 214 ? 3.805 3.166 4.347 1.00 90.75 214 LYS A O 1
ATOM 1795 N N . LEU A 1 215 ? 1.662 2.542 4.586 1.00 92.31 215 LEU A N 1
ATOM 1796 C CA . LEU A 1 215 ? 1.288 2.821 3.200 1.00 92.31 215 LEU A CA 1
ATOM 1797 C C . LEU A 1 215 ? 0.561 4.160 3.076 1.00 92.31 215 LEU A C 1
ATOM 1799 O O . LEU A 1 215 ? -0.146 4.611 3.982 1.00 92.31 215 LEU A O 1
ATOM 1803 N N . ASP A 1 216 ? 0.697 4.764 1.903 1.00 94.75 216 ASP A N 1
ATOM 1804 C CA . ASP A 1 216 ? 0.003 5.988 1.514 1.00 94.75 216 ASP A CA 1
ATOM 1805 C C . ASP A 1 216 ? -1.433 5.706 1.062 1.00 94.75 216 ASP A C 1
ATOM 1807 O O . ASP A 1 216 ? -2.254 6.619 1.041 1.00 94.75 216 ASP A O 1
ATOM 1811 N N . VAL A 1 217 ? -1.761 4.445 0.778 1.00 94.56 217 VAL A N 1
ATOM 1812 C CA . VAL A 1 217 ? -3.103 3.982 0.411 1.00 94.56 217 VAL A CA 1
ATOM 1813 C C . VAL A 1 217 ? -3.700 3.061 1.469 1.00 94.56 217 VAL A C 1
ATOM 1815 O O . VAL A 1 217 ? -2.988 2.420 2.244 1.00 94.56 217 VAL A O 1
ATOM 1818 N N . TYR A 1 218 ? -5.027 2.979 1.478 1.00 94.06 218 TYR A N 1
ATOM 1819 C CA . TYR A 1 218 ? -5.787 2.061 2.316 1.00 94.06 218 TYR A CA 1
ATOM 1820 C C . TYR A 1 218 ? -6.756 1.264 1.461 1.00 94.06 218 TYR A C 1
ATOM 1822 O O . TYR A 1 218 ? -7.534 1.828 0.689 1.00 94.06 218 TYR A O 1
ATOM 1830 N N . PHE A 1 219 ? -6.751 -0.047 1.648 1.00 93.50 219 PHE A N 1
ATOM 1831 C CA . PHE A 1 219 ? -7.767 -0.902 1.065 1.00 93.50 219 PHE A CA 1
ATOM 1832 C C . PHE A 1 219 ? -9.056 -0.779 1.868 1.00 93.50 219 PHE A C 1
ATOM 1834 O O . PHE A 1 219 ? -9.038 -0.693 3.096 1.00 93.50 219 PHE A O 1
ATOM 1841 N N . THR A 1 220 ? -10.186 -0.756 1.182 1.00 92.69 220 THR A N 1
ATOM 1842 C CA . THR A 1 220 ? -11.504 -0.636 1.790 1.00 92.69 220 THR A CA 1
ATOM 1843 C C . THR A 1 220 ? -12.433 -1.697 1.250 1.00 92.69 220 THR A C 1
ATOM 1845 O O . THR A 1 220 ? -12.272 -2.150 0.123 1.00 92.69 220 THR A O 1
ATOM 1848 N N . TYR A 1 221 ? -13.393 -2.108 2.066 1.00 88.19 221 TYR A N 1
ATOM 1849 C CA . TYR A 1 221 ? -14.405 -3.056 1.644 1.00 88.19 221 TYR A CA 1
ATOM 1850 C C . TYR A 1 221 ? -15.745 -2.756 2.299 1.00 88.19 221 TYR A C 1
ATOM 1852 O O . TYR A 1 221 ? -15.828 -2.211 3.407 1.00 88.19 221 TYR A O 1
ATOM 1860 N N . GLN A 1 222 ? -16.802 -3.131 1.595 1.00 83.69 222 GLN A N 1
ATOM 1861 C CA . GLN A 1 222 ? -18.157 -3.173 2.106 1.00 83.69 222 GLN A CA 1
ATOM 1862 C C . GLN A 1 222 ? -18.532 -4.639 2.326 1.00 83.69 222 GLN A C 1
ATOM 1864 O O . GLN A 1 222 ? -18.508 -5.425 1.376 1.00 83.69 222 GLN A O 1
ATOM 1869 N N . PRO A 1 223 ? -18.850 -5.050 3.565 1.00 70.25 223 PRO A N 1
ATOM 1870 C CA . PRO A 1 223 ? -19.279 -6.411 3.815 1.00 70.25 223 PRO A CA 1
ATOM 1871 C C . PRO A 1 223 ? -20.598 -6.678 3.077 1.00 70.25 223 PRO A C 1
ATOM 1873 O O . PRO A 1 223 ? -21.444 -5.783 2.977 1.00 70.25 223 PRO A O 1
ATOM 1876 N N . PRO A 1 224 ? -20.817 -7.906 2.582 1.00 64.00 224 PRO A N 1
ATOM 1877 C CA . PRO A 1 224 ? -22.088 -8.255 1.974 1.00 64.00 224 PRO A CA 1
ATOM 1878 C C . PRO A 1 224 ? -23.210 -8.054 3.001 1.00 64.00 224 PRO A C 1
ATOM 1880 O O . PRO A 1 224 ? -23.090 -8.453 4.159 1.00 64.00 224 PRO A O 1
ATOM 1883 N N . ASN A 1 225 ? -24.317 -7.436 2.588 1.00 58.06 225 ASN A N 1
ATOM 1884 C CA . ASN A 1 225 ? -25.497 -7.245 3.434 1.00 58.06 225 ASN A CA 1
ATOM 1885 C C . ASN A 1 225 ? -26.219 -8.592 3.636 1.00 58.06 225 ASN A C 1
ATOM 1887 O O . ASN A 1 225 ? -27.219 -8.884 2.986 1.00 58.06 225 ASN A O 1
ATOM 1891 N N . ILE A 1 226 ? -25.689 -9.450 4.516 1.00 51.69 226 ILE A N 1
ATOM 1892 C CA . ILE A 1 226 ? -26.200 -10.820 4.727 1.00 51.69 226 ILE A CA 1
ATOM 1893 C C . ILE A 1 226 ? -27.426 -10.853 5.662 1.00 51.69 226 ILE A C 1
ATOM 1895 O O . ILE A 1 226 ? -28.099 -11.876 5.768 1.00 51.69 226 ILE A O 1
ATOM 1899 N N . PHE A 1 227 ? -27.754 -9.746 6.343 1.00 47.34 227 PHE A N 1
ATOM 1900 C CA . PHE A 1 227 ? -28.884 -9.681 7.274 1.00 47.34 227 PHE A CA 1
ATOM 1901 C C . PHE A 1 227 ? -29.642 -8.346 7.199 1.00 47.34 227 PHE A C 1
ATOM 1903 O O . PHE A 1 227 ? -29.041 -7.284 7.333 1.00 47.34 227 PHE A O 1
ATOM 1910 N N . ASP A 1 228 ? -30.980 -8.396 7.175 1.00 44.16 228 ASP A N 1
ATOM 1911 C CA . ASP A 1 228 ? -31.880 -7.224 7.278 1.00 44.16 228 ASP A CA 1
ATOM 1912 C C . ASP A 1 228 ? -31.703 -6.409 8.579 1.00 44.16 228 ASP A C 1
ATOM 1914 O O . ASP A 1 228 ? -32.232 -5.312 8.715 1.00 44.16 228 ASP A O 1
ATOM 1918 N N . ARG A 1 229 ? -30.982 -6.935 9.582 1.00 43.50 229 ARG A N 1
ATOM 1919 C CA . ARG A 1 229 ? -30.621 -6.193 10.811 1.00 43.50 229 ARG A CA 1
ATOM 1920 C C . ARG A 1 229 ? -29.277 -5.461 10.709 1.00 43.50 229 ARG A C 1
ATOM 1922 O O . ARG A 1 229 ? -28.981 -4.647 11.578 1.00 43.50 229 ARG A O 1
ATOM 1929 N N . ILE A 1 230 ? -28.494 -5.757 9.671 1.00 45.66 230 ILE A N 1
ATOM 1930 C CA . ILE A 1 230 ? -27.230 -5.097 9.305 1.00 45.66 230 ILE A CA 1
ATOM 1931 C C . ILE A 1 230 ? -27.477 -4.040 8.215 1.00 45.66 230 ILE A C 1
ATOM 1933 O O . ILE A 1 230 ? -26.639 -3.178 8.019 1.00 45.66 230 ILE A O 1
ATOM 1937 N N . SER A 1 231 ? -28.666 -3.987 7.601 1.00 45.44 231 SER A N 1
ATOM 1938 C CA . SER A 1 231 ? -29.021 -3.008 6.556 1.00 45.44 231 SER A CA 1
ATOM 1939 C C . SER A 1 231 ? -28.962 -1.531 6.982 1.00 45.44 231 SER A C 1
ATOM 1941 O O . SER A 1 231 ? -29.114 -0.655 6.143 1.00 45.44 231 SER A O 1
ATOM 1943 N N . ASN A 1 232 ? -28.794 -1.237 8.277 1.00 46.19 232 ASN A N 1
ATOM 1944 C CA . ASN A 1 232 ? -28.535 0.120 8.775 1.00 46.19 232 ASN A CA 1
ATOM 1945 C C . ASN A 1 232 ? -27.027 0.431 8.896 1.00 46.19 232 ASN A C 1
ATOM 1947 O O . ASN A 1 232 ? -26.660 1.514 9.345 1.00 46.19 232 ASN A O 1
ATOM 1951 N N . GLN A 1 233 ? -26.158 -0.514 8.532 1.00 50.72 233 GLN A N 1
ATOM 1952 C CA . GLN A 1 233 ? -24.705 -0.395 8.484 1.00 50.72 233 GLN A CA 1
ATOM 1953 C C . GLN A 1 233 ? -24.232 -0.396 7.027 1.00 50.72 233 GLN A C 1
ATOM 1955 O O . GLN A 1 233 ? -23.543 -1.312 6.588 1.00 50.72 233 GLN A O 1
ATOM 1960 N N . ASP A 1 234 ? -24.527 0.681 6.297 1.00 55.03 234 ASP A N 1
ATOM 1961 C CA . ASP A 1 234 ? -23.830 1.027 5.045 1.00 55.03 234 ASP A CA 1
ATOM 1962 C C . ASP A 1 234 ? -22.394 1.518 5.354 1.00 55.03 234 ASP A C 1
ATOM 1964 O O . ASP A 1 234 ? -21.970 2.611 4.973 1.00 55.03 234 ASP A O 1
ATOM 1968 N N . GLY A 1 235 ? -21.659 0.747 6.160 1.00 64.75 235 GLY A N 1
ATOM 1969 C CA . GLY A 1 235 ? -20.326 1.079 6.639 1.00 64.75 235 GLY A CA 1
ATOM 1970 C C . GLY A 1 235 ? -19.267 0.703 5.611 1.00 64.75 235 GLY A C 1
ATOM 1971 O O . GLY A 1 235 ? -19.190 -0.446 5.185 1.00 64.75 235 GLY A O 1
ATOM 1972 N N . LEU A 1 236 ? -18.427 1.666 5.235 1.00 79.25 236 LEU A N 1
ATOM 1973 C CA . LEU A 1 236 ? -17.176 1.397 4.533 1.00 79.25 236 LEU A CA 1
ATOM 1974 C C . LEU A 1 236 ? -16.109 1.054 5.574 1.00 79.25 236 LEU A C 1
ATOM 1976 O O . LEU A 1 236 ? -15.842 1.858 6.470 1.00 79.25 236 LEU A O 1
ATOM 1980 N N . PHE A 1 237 ? -15.496 -0.118 5.457 1.00 84.88 237 PHE A N 1
ATOM 1981 C CA . PHE A 1 237 ? -14.441 -0.559 6.362 1.00 84.88 237 PHE A CA 1
ATOM 1982 C C . PHE A 1 237 ? -13.086 -0.415 5.690 1.00 84.88 237 PHE A C 1
ATOM 1984 O O . PHE A 1 237 ? -12.964 -0.624 4.488 1.00 84.88 237 PHE A O 1
ATOM 1991 N N . ILE A 1 238 ? -12.057 -0.093 6.472 1.00 87.44 238 ILE A N 1
ATOM 1992 C CA . ILE A 1 238 ? -10.671 -0.214 6.022 1.00 87.44 238 ILE A CA 1
ATOM 1993 C C . ILE A 1 238 ? -10.255 -1.662 6.248 1.00 87.44 238 ILE A C 1
ATOM 1995 O O . ILE A 1 238 ? -10.300 -2.155 7.378 1.00 87.44 238 ILE A O 1
ATOM 1999 N N . TYR A 1 239 ? -9.866 -2.342 5.175 1.00 86.75 239 TYR A N 1
ATOM 2000 C CA . TYR A 1 239 ? -9.201 -3.627 5.271 1.00 86.75 239 TYR A CA 1
ATOM 2001 C C . TYR A 1 239 ? -7.834 -3.388 5.904 1.00 86.75 239 TYR A C 1
ATOM 2003 O O . TYR A 1 239 ? -6.984 -2.723 5.319 1.00 86.75 239 TYR A O 1
ATOM 2011 N N . GLN A 1 240 ? -7.652 -3.888 7.124 1.00 81.19 240 GLN A N 1
ATOM 2012 C CA . GLN A 1 240 ? -6.361 -3.895 7.798 1.00 81.19 240 GLN A CA 1
ATOM 2013 C C . GLN A 1 240 ? -5.517 -4.990 7.154 1.00 81.19 240 GLN A C 1
ATOM 2015 O O . GLN A 1 240 ? -5.805 -6.162 7.396 1.00 81.19 240 GLN A O 1
ATOM 2020 N N . PRO A 1 241 ? -4.511 -4.656 6.333 1.00 75.81 241 PRO A N 1
ATOM 2021 C CA . PRO A 1 241 ? -3.645 -5.659 5.752 1.00 75.81 241 PRO A CA 1
ATOM 2022 C C . PRO A 1 241 ? -2.889 -6.319 6.893 1.00 75.81 241 PRO A C 1
ATOM 2024 O O . PRO A 1 241 ? -2.173 -5.630 7.617 1.00 75.81 241 PRO A O 1
ATOM 2027 N N . TYR A 1 242 ? -3.095 -7.618 7.089 1.00 78.62 242 TYR A N 1
ATOM 2028 C CA . TYR A 1 242 ? -2.439 -8.372 8.145 1.00 78.62 242 TYR A CA 1
ATOM 2029 C C . TYR A 1 242 ? -1.661 -9.537 7.557 1.00 78.62 242 TYR A C 1
ATOM 2031 O O . TYR A 1 242 ? -2.109 -10.149 6.595 1.00 78.62 242 TYR A O 1
ATOM 2039 N N . ILE A 1 243 ? -0.510 -9.854 8.136 1.00 81.06 243 ILE A N 1
ATOM 2040 C CA . ILE A 1 243 ? 0.245 -11.073 7.836 1.00 81.06 243 ILE A CA 1
ATOM 2041 C C . ILE A 1 243 ? 0.524 -11.750 9.167 1.00 81.06 243 ILE A C 1
ATOM 2043 O O . ILE A 1 243 ? 1.001 -11.110 10.106 1.00 81.06 243 ILE A O 1
ATOM 2047 N N . TYR A 1 244 ? 0.184 -13.029 9.245 1.00 78.50 244 TYR A N 1
ATOM 2048 C CA . TYR A 1 244 ? 0.439 -13.846 10.416 1.00 78.50 244 TYR A CA 1
ATOM 2049 C C . TYR A 1 244 ? 1.586 -14.807 10.120 1.00 78.50 244 TYR A C 1
ATOM 2051 O O . TYR A 1 244 ? 1.467 -15.629 9.214 1.00 78.50 244 TYR A O 1
ATOM 2059 N N . THR A 1 245 ? 2.676 -14.693 10.871 1.00 72.81 245 THR A N 1
ATOM 2060 C CA . THR A 1 245 ? 3.868 -15.538 10.725 1.00 72.81 245 THR A CA 1
ATOM 2061 C C . THR A 1 245 ? 4.217 -16.205 12.053 1.00 72.81 245 THR A C 1
ATOM 2063 O O . THR A 1 245 ? 4.019 -15.634 13.131 1.00 72.81 245 THR A O 1
ATOM 2066 N N . GLU A 1 246 ? 4.699 -17.445 11.978 1.00 74.25 246 GLU A N 1
ATOM 2067 C CA . GLU A 1 246 ? 5.339 -18.155 13.088 1.00 74.25 246 GLU A CA 1
ATOM 2068 C C . GLU A 1 246 ? 6.829 -18.229 12.773 1.00 74.25 246 GLU A C 1
ATOM 2070 O O . GLU A 1 246 ? 7.202 -18.860 11.799 1.00 74.25 246 GLU A O 1
ATOM 2075 N N . GLU A 1 247 ? 7.665 -17.597 13.587 1.00 69.06 247 GLU A N 1
ATOM 2076 C CA . GLU A 1 247 ? 9.117 -17.601 13.410 1.00 69.06 247 GLU A CA 1
ATOM 2077 C C . GLU A 1 247 ? 9.702 -19.009 13.607 1.00 69.06 247 GLU A C 1
ATOM 2079 O O . GLU A 1 247 ? 9.417 -19.664 14.618 1.00 69.06 247 GLU A O 1
ATOM 2084 N N . MET A 1 248 ? 10.586 -19.457 12.710 1.00 65.19 248 MET A N 1
ATOM 2085 C CA . MET A 1 248 ? 11.167 -20.807 12.762 1.00 65.19 248 MET A CA 1
ATOM 2086 C C . MET A 1 248 ? 11.926 -21.133 14.058 1.00 65.19 248 MET A C 1
ATOM 2088 O O . MET A 1 248 ? 11.770 -22.232 14.605 1.00 65.19 248 MET A O 1
ATOM 2092 N N . ASP A 1 249 ? 12.759 -20.209 14.547 1.00 68.69 249 ASP A N 1
ATOM 2093 C CA . ASP A 1 249 ? 13.759 -20.508 15.581 1.00 68.69 249 ASP A CA 1
ATOM 2094 C C . ASP A 1 249 ? 13.151 -20.615 16.981 1.00 68.69 249 ASP A C 1
ATOM 2096 O O . ASP A 1 249 ? 13.421 -21.560 17.733 1.00 68.69 249 ASP A O 1
ATOM 2100 N N . TYR A 1 250 ? 12.295 -19.657 17.334 1.00 67.50 250 TYR A N 1
ATOM 2101 C CA . TYR A 1 250 ? 11.707 -19.563 18.670 1.00 67.50 250 TYR A CA 1
ATOM 2102 C C . TYR A 1 250 ? 10.198 -19.820 18.703 1.00 67.50 250 TYR A C 1
ATOM 2104 O O . TYR A 1 250 ? 9.625 -19.862 19.797 1.00 67.50 250 TYR A O 1
ATOM 2112 N N . ARG A 1 251 ? 9.557 -20.038 17.543 1.00 70.56 251 ARG A N 1
ATOM 2113 C CA . ARG A 1 251 ? 8.098 -20.207 17.404 1.00 70.56 251 ARG A CA 1
ATOM 2114 C C . ARG A 1 251 ? 7.310 -19.050 17.999 1.00 70.56 251 ARG A C 1
ATOM 2116 O O . ARG A 1 251 ? 6.251 -19.245 18.604 1.00 70.56 251 ARG A O 1
ATOM 2123 N N . TYR A 1 252 ? 7.862 -17.846 17.881 1.00 69.69 252 TYR A N 1
ATOM 2124 C CA . TYR A 1 252 ? 7.120 -16.640 18.194 1.00 69.69 252 TYR A CA 1
ATOM 2125 C C . TYR A 1 252 ? 6.125 -16.358 17.081 1.00 69.69 252 TYR A C 1
ATOM 2127 O O . TYR A 1 252 ? 6.421 -16.508 15.902 1.00 69.69 252 TYR A O 1
ATOM 2135 N N . HIS A 1 253 ? 4.932 -15.933 17.478 1.00 66.88 253 HIS A N 1
ATOM 2136 C CA . HIS A 1 253 ? 3.879 -15.563 16.547 1.00 66.88 253 HIS A CA 1
ATOM 2137 C C . HIS A 1 253 ? 3.826 -14.055 16.394 1.00 66.88 253 HIS A C 1
ATOM 2139 O O . HIS A 1 253 ? 3.622 -13.330 17.377 1.00 66.88 253 HIS A O 1
ATOM 2145 N N . TYR A 1 254 ? 3.952 -13.598 15.156 1.00 72.31 254 TYR A N 1
ATOM 2146 C CA . TYR A 1 254 ? 3.871 -12.197 14.795 1.00 72.31 254 TYR A CA 1
ATOM 2147 C C . TYR A 1 254 ? 2.585 -11.923 14.024 1.00 72.31 254 TYR A C 1
ATOM 2149 O O . TYR A 1 254 ? 2.205 -12.651 13.112 1.00 72.31 254 TYR A O 1
ATOM 2157 N N . LEU A 1 255 ? 1.913 -10.839 14.409 1.00 78.94 255 LEU A N 1
ATOM 2158 C CA . LEU A 1 255 ? 0.878 -10.218 13.598 1.00 78.94 255 LEU A CA 1
ATOM 2159 C C . LEU A 1 255 ? 1.442 -8.908 13.051 1.00 78.94 255 LEU A C 1
ATOM 2161 O O . LEU A 1 255 ? 1.611 -7.930 13.785 1.00 78.94 255 LEU A O 1
ATOM 2165 N N . SER A 1 256 ? 1.755 -8.923 11.766 1.00 82.81 256 SER A N 1
ATOM 2166 C CA . SER A 1 256 ? 2.119 -7.749 10.981 1.00 82.81 256 SER A CA 1
ATOM 2167 C C . SER A 1 256 ? 0.840 -7.032 10.571 1.00 82.81 256 SER A C 1
ATOM 2169 O O . SER A 1 256 ? -0.118 -7.698 10.181 1.00 82.81 256 SER A O 1
ATOM 2171 N N . TYR A 1 257 ? 0.796 -5.705 10.669 1.00 80.94 257 TYR A N 1
ATOM 2172 C CA . TYR A 1 257 ? -0.352 -4.911 10.226 1.00 80.94 257 TYR A CA 1
ATOM 2173 C C . TYR A 1 257 ? 0.070 -3.528 9.720 1.00 80.94 257 TYR A C 1
ATOM 2175 O O . TYR A 1 257 ? 1.134 -3.024 10.088 1.00 80.94 257 TYR A O 1
ATOM 2183 N N . GLN A 1 258 ? -0.770 -2.911 8.884 1.00 87.00 258 GLN A N 1
ATOM 2184 C CA . GLN A 1 258 ? -0.573 -1.530 8.436 1.00 87.00 258 GLN A CA 1
ATOM 2185 C C . GLN A 1 258 ? -0.943 -0.525 9.533 1.00 87.00 258 GLN A C 1
ATOM 2187 O O . GLN A 1 258 ? -2.060 -0.530 10.051 1.00 87.00 258 GLN A O 1
ATOM 2192 N N . GLU A 1 259 ? -0.038 0.397 9.847 1.00 87.12 259 GLU A N 1
ATOM 2193 C CA . GLU A 1 259 ? -0.360 1.547 10.690 1.00 87.12 259 GLU A CA 1
ATOM 2194 C C . GLU A 1 259 ? -1.306 2.515 9.956 1.00 87.12 259 GLU A C 1
ATOM 2196 O O . GLU A 1 259 ? -1.077 2.886 8.803 1.00 87.12 259 GLU A O 1
ATOM 2201 N N . ILE A 1 260 ? -2.371 2.957 10.634 1.00 87.69 260 ILE A N 1
ATOM 2202 C CA . ILE A 1 260 ? -3.262 3.997 10.111 1.00 87.69 260 ILE A CA 1
ATOM 2203 C C . ILE A 1 260 ? -2.666 5.371 10.404 1.00 87.69 260 ILE A C 1
ATOM 2205 O O . ILE A 1 260 ? -2.589 5.789 11.557 1.00 87.69 260 ILE A O 1
ATOM 2209 N N . ILE A 1 261 ? -2.314 6.087 9.339 1.00 88.94 261 ILE A N 1
ATOM 2210 C CA . ILE A 1 261 ? -1.813 7.463 9.355 1.00 88.94 261 ILE A CA 1
ATOM 2211 C C . ILE A 1 261 ? -2.939 8.401 8.881 1.00 88.94 261 ILE A C 1
ATOM 2213 O O . ILE A 1 261 ? -3.134 8.568 7.666 1.00 88.94 261 ILE A O 1
ATOM 2217 N N . PRO A 1 262 ? -3.718 8.985 9.811 1.00 88.62 262 PRO A N 1
ATOM 2218 C CA . PRO A 1 262 ? -4.803 9.898 9.472 1.00 88.62 262 PRO A CA 1
ATOM 2219 C C . PRO A 1 262 ? -4.274 11.245 8.977 1.00 88.62 262 PRO A C 1
ATOM 2221 O O . PRO A 1 262 ? -3.239 11.725 9.435 1.00 88.62 262 PRO A O 1
ATOM 2224 N N . ASP A 1 263 ? -5.027 11.892 8.090 1.00 89.75 263 ASP A N 1
ATOM 2225 C CA . ASP A 1 263 ? -4.709 13.241 7.612 1.00 89.75 263 ASP A CA 1
ATOM 2226 C C . ASP A 1 263 ? -5.105 14.301 8.652 1.00 89.75 263 ASP A C 1
ATOM 2228 O O . ASP A 1 263 ? -4.456 15.339 8.784 1.00 89.75 263 ASP A O 1
ATOM 2232 N N . VAL A 1 264 ? -6.166 14.031 9.423 1.00 92.44 264 VAL A N 1
ATOM 2233 C CA . VAL A 1 264 ? -6.601 14.869 10.548 1.00 92.44 264 VAL A CA 1
ATOM 2234 C C . VAL A 1 264 ? -7.010 13.992 11.726 1.00 92.44 264 VAL A C 1
ATOM 2236 O O . VAL A 1 264 ? -7.768 13.031 11.574 1.00 92.44 264 VAL A O 1
ATOM 2239 N N . ILE A 1 265 ? -6.545 14.369 12.917 1.00 91.94 265 ILE A N 1
ATOM 2240 C CA . ILE A 1 265 ? -6.964 13.787 14.193 1.00 91.94 265 ILE A CA 1
ATOM 2241 C C . ILE A 1 265 ? -7.791 14.830 14.937 1.00 91.94 265 ILE A C 1
ATOM 2243 O O . ILE A 1 265 ? -7.321 15.939 15.186 1.00 91.94 265 ILE A O 1
ATOM 2247 N N . ILE A 1 266 ? -9.021 14.470 15.296 1.00 89.25 266 ILE A N 1
ATOM 2248 C CA . ILE A 1 266 ? -9.870 15.276 16.174 1.00 89.25 266 ILE A CA 1
ATOM 2249 C C . ILE A 1 266 ? -9.918 14.590 17.534 1.00 89.25 266 ILE A C 1
ATOM 2251 O O . ILE A 1 266 ? -10.420 13.469 17.649 1.00 89.25 266 ILE A O 1
ATOM 2255 N N . GLU A 1 267 ? -9.419 15.278 18.558 1.00 91.50 267 GLU A N 1
ATOM 2256 C CA . GLU A 1 267 ? -9.535 14.833 19.944 1.00 91.50 267 GLU A CA 1
ATOM 2257 C C . GLU A 1 267 ? -10.793 15.418 20.587 1.00 91.50 267 GLU A C 1
ATOM 2259 O O . GLU A 1 267 ? -11.058 16.616 20.485 1.00 91.50 267 GLU A O 1
ATOM 2264 N N . ILE A 1 268 ? -11.560 14.569 21.267 1.00 87.38 268 ILE A N 1
ATOM 2265 C CA . ILE A 1 268 ? -12.803 14.945 21.940 1.00 87.38 268 ILE A CA 1
ATOM 2266 C C . ILE A 1 268 ? -12.676 14.591 23.422 1.00 87.38 268 ILE A C 1
ATOM 2268 O O . ILE A 1 268 ? -12.716 13.419 23.811 1.00 87.38 268 ILE A O 1
ATOM 2272 N N . ASP A 1 269 ? -12.536 15.613 24.259 1.00 89.75 269 ASP A N 1
ATOM 2273 C CA . ASP A 1 269 ? -12.367 15.489 25.709 1.00 89.75 269 ASP A CA 1
ATOM 2274 C C . ASP A 1 269 ? -13.698 15.256 26.449 1.00 89.75 269 ASP A C 1
ATOM 2276 O O . ASP A 1 269 ? -13.745 14.548 27.456 1.00 89.75 269 ASP A O 1
ATOM 2280 N N . ASN A 1 270 ? -14.805 15.768 25.909 1.00 86.31 270 ASN A N 1
ATOM 2281 C CA . ASN A 1 270 ? -16.153 15.654 26.465 1.00 86.31 270 ASN A CA 1
ATOM 2282 C C . ASN A 1 270 ? -17.020 14.577 25.781 1.00 86.31 270 ASN A C 1
ATOM 2284 O O . ASN A 1 270 ? -18.250 14.621 25.855 1.00 86.31 270 ASN A O 1
ATOM 2288 N N . TYR A 1 271 ? -16.411 13.570 25.142 1.00 84.38 271 TYR A N 1
ATOM 2289 C CA . TYR A 1 271 ? -17.134 12.571 24.336 1.00 84.38 271 TYR A CA 1
ATOM 2290 C C . TYR A 1 271 ? -18.253 11.849 25.103 1.00 84.38 271 TYR A C 1
ATOM 2292 O O . TYR A 1 271 ? -19.276 11.490 24.526 1.00 84.38 271 TYR A O 1
ATOM 2300 N N . LYS A 1 272 ? -18.089 11.659 26.419 1.00 82.19 272 LYS A N 1
ATOM 2301 C CA . LYS A 1 272 ? -19.107 11.042 27.281 1.00 82.19 272 LYS A CA 1
ATOM 2302 C C . LYS A 1 272 ? -20.381 11.879 27.370 1.00 82.19 272 LYS A C 1
ATOM 2304 O O . LYS A 1 272 ? -21.471 11.316 27.418 1.00 82.19 272 LYS A O 1
ATOM 2309 N N . GLU A 1 273 ? -20.250 13.202 27.406 1.00 84.81 273 GLU A N 1
ATOM 2310 C CA . GLU A 1 273 ? -21.392 14.120 27.430 1.00 84.81 273 GLU A CA 1
ATOM 2311 C C . GLU A 1 273 ? -22.095 14.117 26.074 1.00 84.81 273 GLU A C 1
ATOM 2313 O O . GLU A 1 273 ? -23.308 13.938 26.031 1.00 84.81 273 GLU A O 1
ATOM 2318 N N . ILE A 1 274 ? -21.330 14.169 24.977 1.00 82.88 274 ILE A N 1
ATOM 2319 C CA . ILE A 1 274 ? -21.863 14.074 23.608 1.00 82.88 274 ILE A CA 1
ATOM 2320 C C . ILE A 1 274 ? -22.648 12.771 23.415 1.00 82.88 274 ILE A C 1
ATOM 2322 O O . ILE A 1 274 ? -23.787 12.800 22.958 1.00 82.88 274 ILE A O 1
ATOM 2326 N N . LEU A 1 275 ? -22.082 11.622 23.799 1.00 78.31 275 LEU A N 1
ATOM 2327 C CA . LEU A 1 275 ? -22.770 10.329 23.701 1.00 78.31 275 LEU A CA 1
ATOM 2328 C C . LEU A 1 275 ? -24.052 10.294 24.542 1.00 78.31 275 LEU A C 1
ATOM 2330 O O . LEU A 1 275 ? -25.066 9.755 24.100 1.00 78.31 275 LEU A O 1
ATOM 2334 N N . LYS A 1 276 ? -24.029 10.898 25.736 1.00 81.06 276 LYS A N 1
ATOM 2335 C CA . LYS A 1 276 ? -25.210 11.013 26.593 1.00 81.06 276 LYS A CA 1
ATOM 2336 C C . LYS A 1 276 ? -26.282 11.894 25.952 1.00 81.06 276 LYS A C 1
ATOM 2338 O O . LYS A 1 276 ? -27.456 11.546 26.013 1.00 81.06 276 LYS A O 1
ATOM 2343 N N . GLU A 1 277 ? -25.917 13.021 25.350 1.00 81.69 277 GLU A N 1
ATOM 2344 C CA . GLU A 1 277 ? -26.854 13.896 24.636 1.00 81.69 277 GLU A CA 1
ATOM 2345 C C . GLU A 1 277 ? -27.455 13.203 23.412 1.00 81.69 277 GLU A C 1
ATOM 2347 O O . GLU A 1 277 ? -28.674 13.203 23.253 1.00 81.69 277 GLU A O 1
ATOM 2352 N N . LEU A 1 278 ? -26.631 12.534 22.600 1.00 77.44 278 LEU A N 1
ATOM 2353 C CA . LEU A 1 278 ? -27.082 11.731 21.460 1.00 77.44 278 LEU A CA 1
ATOM 2354 C C . LEU A 1 278 ? -28.096 10.659 21.882 1.00 77.44 278 LEU A C 1
ATOM 2356 O O . LEU A 1 278 ? -29.107 10.466 21.202 1.00 77.44 278 LEU A O 1
ATOM 2360 N N . GLU A 1 279 ? -27.904 10.038 23.049 1.00 73.38 279 GLU A N 1
ATOM 2361 C CA . GLU A 1 279 ? -28.862 9.075 23.591 1.00 73.38 279 GLU A CA 1
ATOM 2362 C C . GLU A 1 279 ? -30.236 9.709 23.881 1.00 73.38 279 GLU A C 1
ATOM 2364 O O . GLU A 1 279 ? -31.262 9.070 23.640 1.00 73.38 279 GLU A O 1
ATOM 2369 N N . HIS A 1 280 ? -30.293 10.976 24.318 1.00 77.25 280 HIS A N 1
ATOM 2370 C CA . HIS A 1 280 ? -31.566 11.692 24.509 1.00 77.25 280 HIS A CA 1
ATOM 2371 C C . HIS A 1 280 ? -32.295 11.948 23.183 1.00 77.25 280 HIS A C 1
ATOM 2373 O O . HIS A 1 280 ? -33.523 12.040 23.170 1.00 77.25 280 HIS A O 1
ATOM 2379 N N . PHE A 1 281 ? -31.561 12.011 22.071 1.00 73.00 281 PHE A N 1
ATOM 2380 C CA . PHE A 1 281 ? -32.114 12.086 20.716 1.00 73.00 281 PHE A CA 1
ATOM 2381 C C . PHE A 1 281 ? -32.421 10.707 20.106 1.00 73.00 281 PHE A C 1
ATOM 2383 O O . PHE A 1 281 ? -32.828 10.625 18.949 1.00 73.00 281 PHE A O 1
ATOM 2390 N N . GLY A 1 282 ? -32.266 9.622 20.872 1.00 63.59 282 GLY A N 1
ATOM 2391 C CA . GLY A 1 282 ? -32.522 8.254 20.418 1.00 63.59 282 GLY A CA 1
ATOM 2392 C C . GLY A 1 282 ? -31.359 7.609 19.659 1.00 63.59 282 GLY A C 1
ATOM 2393 O O . GLY A 1 282 ? -31.519 6.506 19.143 1.00 63.59 282 GLY A O 1
ATOM 2394 N N . ILE A 1 283 ? -30.190 8.253 19.617 1.00 64.06 283 ILE A N 1
ATOM 2395 C CA . ILE A 1 283 ? -28.972 7.736 18.987 1.00 64.06 283 ILE A CA 1
ATOM 2396 C C . ILE A 1 283 ? -28.095 7.135 20.094 1.00 64.06 283 ILE A C 1
ATOM 2398 O O . ILE A 1 283 ? -27.300 7.825 20.728 1.00 64.06 283 ILE A O 1
ATOM 2402 N N . SER A 1 284 ? -28.286 5.849 20.395 1.00 60.66 284 SER A N 1
ATOM 2403 C CA . SER A 1 284 ? -27.557 5.172 21.478 1.00 60.66 284 SER A CA 1
ATOM 2404 C C . SER A 1 284 ? -26.217 4.592 21.016 1.00 60.66 284 SER A C 1
ATOM 2406 O O . SER A 1 284 ? -26.019 4.321 19.834 1.00 60.66 284 SER A O 1
ATOM 2408 N N . LEU A 1 285 ? -25.311 4.315 21.963 1.00 55.94 285 LEU A N 1
ATOM 2409 C CA . LEU A 1 285 ? -24.059 3.587 21.700 1.00 55.94 285 LEU A CA 1
ATOM 2410 C C . LEU A 1 285 ? -24.295 2.242 20.998 1.00 55.94 285 LEU A C 1
ATOM 2412 O O . LEU A 1 285 ? -23.541 1.904 20.097 1.00 55.94 285 LEU A O 1
ATOM 2416 N N . ALA A 1 286 ? -25.370 1.529 21.346 1.00 55.00 286 ALA A N 1
ATOM 2417 C CA . ALA A 1 286 ? -25.775 0.295 20.671 1.00 55.00 286 ALA A CA 1
ATOM 2418 C C . ALA A 1 286 ? -26.244 0.519 19.217 1.00 55.00 286 ALA A C 1
ATOM 2420 O O . ALA A 1 286 ? -26.244 -0.411 18.421 1.00 55.00 286 ALA A O 1
ATOM 2421 N N . HIS A 1 287 ? -26.660 1.740 18.872 1.00 55.53 287 HIS A N 1
ATOM 2422 C CA . HIS A 1 287 ? -27.031 2.134 17.512 1.00 55.53 287 HIS A CA 1
ATOM 2423 C C . HIS A 1 287 ? -25.815 2.601 16.695 1.00 55.53 287 HIS A C 1
ATOM 2425 O O . HIS A 1 287 ? -25.750 2.340 15.499 1.00 55.53 287 HIS A O 1
ATOM 2431 N N . ILE A 1 288 ? -24.858 3.282 17.340 1.00 50.78 288 ILE A N 1
ATOM 2432 C CA . ILE A 1 288 ? -23.638 3.821 16.712 1.00 50.78 288 ILE A CA 1
ATOM 2433 C C . ILE A 1 288 ? -22.591 2.717 16.500 1.00 50.78 288 ILE A C 1
ATOM 2435 O O . ILE A 1 288 ? -22.023 2.599 15.418 1.00 50.78 288 ILE A O 1
ATOM 2439 N N . TYR A 1 289 ? -22.351 1.897 17.522 1.00 51.72 289 TYR A N 1
ATOM 2440 C CA . TYR A 1 289 ? -21.406 0.786 17.504 1.00 51.72 289 TYR A CA 1
ATOM 2441 C C . TYR A 1 289 ? -22.182 -0.492 17.808 1.00 51.72 289 TYR A C 1
ATOM 2443 O O . TYR A 1 289 ? -22.362 -0.887 18.958 1.00 51.72 289 TYR A O 1
ATOM 2451 N N . ASN A 1 290 ? -22.694 -1.130 16.760 1.00 50.34 290 ASN A N 1
ATOM 2452 C CA . ASN A 1 290 ? -23.462 -2.371 16.874 1.00 50.34 290 ASN A CA 1
ATOM 2453 C C . ASN A 1 290 ? -22.528 -3.592 17.049 1.00 50.34 290 ASN A C 1
ATOM 2455 O O . ASN A 1 290 ? -22.792 -4.662 16.503 1.00 50.34 290 ASN A O 1
ATOM 2459 N N . ASP A 1 291 ? -21.398 -3.426 17.744 1.00 52.72 291 ASP A N 1
ATOM 2460 C CA . ASP A 1 291 ? -20.549 -4.542 18.149 1.00 52.72 291 ASP A CA 1
ATOM 2461 C C . ASP A 1 291 ? -21.038 -5.097 19.497 1.00 52.72 291 ASP A C 1
ATOM 2463 O O . ASP A 1 291 ? -21.632 -4.410 20.335 1.00 52.72 291 ASP A O 1
ATOM 2467 N N . PHE A 1 292 ? -20.826 -6.391 19.713 1.00 50.50 292 PHE A N 1
ATOM 2468 C CA . PHE A 1 292 ? -21.323 -7.048 20.920 1.00 50.50 292 PHE A CA 1
ATOM 2469 C C . PHE A 1 292 ? -20.715 -6.455 22.203 1.00 50.50 292 PHE A C 1
ATOM 2471 O O . PHE A 1 292 ? -21.391 -6.423 23.233 1.00 50.50 292 PHE A O 1
ATOM 2478 N N . ASP A 1 293 ? -19.482 -5.942 22.132 1.00 50.66 293 ASP A N 1
ATOM 2479 C CA . ASP A 1 293 ? -18.760 -5.349 23.261 1.00 50.66 293 ASP A CA 1
ATOM 2480 C C . ASP A 1 293 ? -19.353 -3.980 23.670 1.00 50.66 293 ASP A C 1
ATOM 2482 O O . ASP A 1 293 ? -19.585 -3.758 24.866 1.00 50.66 293 ASP A O 1
ATOM 2486 N N . ASN A 1 294 ? -19.688 -3.078 22.733 1.00 55.56 294 ASN A N 1
ATOM 2487 C CA . ASN A 1 294 ? -20.329 -1.797 23.059 1.00 55.56 294 ASN A CA 1
ATOM 2488 C C . ASN A 1 294 ? -21.807 -1.971 23.407 1.00 55.56 294 ASN A C 1
ATOM 2490 O O . ASN A 1 294 ? -22.286 -1.279 24.303 1.00 55.56 294 ASN A O 1
ATOM 2494 N N . ILE A 1 295 ? -22.521 -2.928 22.801 1.00 56.75 295 ILE A N 1
ATOM 2495 C CA . ILE A 1 295 ? -23.894 -3.269 23.210 1.00 56.75 295 ILE A CA 1
ATOM 2496 C C . ILE A 1 295 ? -23.905 -3.809 24.648 1.00 56.75 295 ILE A C 1
ATOM 2498 O O . ILE A 1 295 ? -24.732 -3.394 25.461 1.00 56.75 295 ILE A O 1
ATOM 2502 N N . ALA A 1 296 ? -22.982 -4.709 24.997 1.00 54.78 296 ALA A N 1
ATOM 2503 C CA . ALA A 1 296 ? -22.875 -5.247 26.351 1.00 54.78 296 ALA A CA 1
ATOM 2504 C C . ALA A 1 296 ? -22.467 -4.171 27.369 1.00 54.78 296 ALA A C 1
ATOM 2506 O O . ALA A 1 296 ? -23.023 -4.127 28.468 1.00 54.78 296 ALA A O 1
ATOM 2507 N N . THR A 1 297 ? -21.536 -3.287 26.998 1.00 58.19 297 THR A N 1
ATOM 2508 C CA . THR A 1 297 ? -21.137 -2.136 27.823 1.00 58.19 297 THR A CA 1
ATOM 2509 C C . THR A 1 297 ? -22.316 -1.189 28.033 1.00 58.19 297 THR A C 1
ATOM 2511 O O . THR A 1 297 ? -22.624 -0.837 29.167 1.00 58.19 297 THR A O 1
ATOM 2514 N N . TYR A 1 298 ? -23.056 -0.876 26.969 1.00 60.41 298 TYR A N 1
ATOM 2515 C CA . TYR A 1 298 ? -24.258 -0.051 27.022 1.00 60.41 298 TYR A CA 1
ATOM 2516 C C . TYR A 1 298 ? -25.340 -0.639 27.939 1.00 60.41 298 TYR A C 1
ATOM 2518 O O . TYR A 1 298 ? -25.920 0.079 28.750 1.00 60.41 298 TYR A O 1
ATOM 2526 N N . ILE A 1 299 ? -25.600 -1.949 27.853 1.00 59.75 299 ILE A N 1
ATOM 2527 C CA . ILE A 1 299 ? -26.572 -2.622 28.727 1.00 59.75 299 ILE A CA 1
ATOM 2528 C C . ILE A 1 299 ? -26.112 -2.575 30.187 1.00 59.75 299 ILE A C 1
ATOM 2530 O O . ILE A 1 299 ? -26.921 -2.262 31.052 1.00 59.75 299 ILE A O 1
ATOM 2534 N N . LYS A 1 300 ? -24.831 -2.850 30.456 1.00 65.44 300 LYS A N 1
ATOM 2535 C CA . LYS A 1 300 ? -24.250 -2.829 31.807 1.00 65.44 300 LYS A CA 1
ATOM 2536 C C . LYS A 1 300 ? -24.268 -1.435 32.441 1.00 65.44 300 LYS A C 1
ATOM 2538 O O . LYS A 1 300 ? -24.445 -1.314 33.646 1.00 65.44 300 LYS A O 1
ATOM 2543 N N . ASP A 1 301 ? -24.042 -0.392 31.653 1.00 64.12 301 ASP A N 1
ATOM 2544 C CA . ASP A 1 301 ? -24.026 0.979 32.169 1.00 64.12 301 ASP A CA 1
ATOM 2545 C C . ASP A 1 301 ? -25.448 1.523 32.400 1.00 64.12 301 ASP A C 1
ATOM 2547 O O . ASP A 1 301 ? -25.634 2.481 33.153 1.00 64.12 301 ASP A O 1
ATOM 2551 N N . LYS A 1 302 ? -26.460 0.898 31.783 1.00 60.25 302 LYS A N 1
ATOM 2552 C CA . LYS A 1 302 ? -27.870 1.301 31.861 1.00 60.25 302 L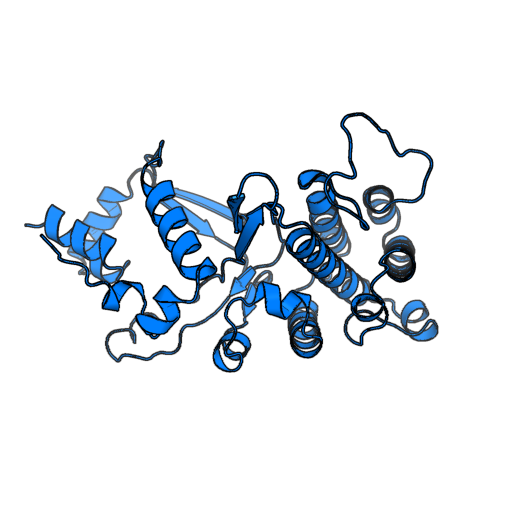YS A CA 1
ATOM 2553 C C . LYS A 1 302 ? -28.715 0.473 32.844 1.00 60.25 302 LYS A C 1
ATOM 2555 O O . LYS A 1 302 ? -29.743 0.983 33.296 1.00 60.25 302 LYS A O 1
ATOM 2560 N N . TYR A 1 303 ? -28.307 -0.758 33.177 1.00 50.12 303 TYR A N 1
ATOM 2561 C CA . TYR A 1 303 ? -29.027 -1.714 34.038 1.00 50.12 303 TYR A CA 1
ATOM 2562 C C . TYR A 1 303 ? -28.103 -2.420 35.033 1.00 50.12 303 TYR A C 1
ATOM 2564 O O . TYR A 1 303 ? -28.557 -2.631 36.181 1.00 50.12 303 TYR A O 1
#

Sequence (303 aa):
MPKFTLKELIGLTTIEELENNKSTQQMLIHNLCNKLSKKDINKNAMVYLINKSRLIDISDILLEGNFENFLVELAYDETIQNEILNRLKPVFPRDNNEIIIWLTNIIQCYKENKCDIYEVNALSYDEEIENEENLFIYKEKLKENIDESIKSLYLYILNEIDDETLTYGDMYYMEDYELEACNDNYIIGSKIYLVLLINLIRMFLNFEEKLYLKLDVYFTYQPPNIFDRISNQDGLFIYQPYIYTEEMDYRYHYLSYQEIIPDVIIEIDNYKEILKELEHFGISLAHIYNDFDNIATYIKDKY

Organism: NCBI:txid137838

pLDDT: mean 79.47, std 17.56, range [30.02, 98.31]

Solvent-accessible surface area (backbone atoms only — not comparable to full-atom values): 17957 Å² total; per-residue (Å²): 130,91,78,84,51,74,65,74,74,46,61,90,55,48,71,68,55,48,75,69,35,60,66,63,49,49,52,53,50,50,58,60,58,58,64,75,67,75,74,78,79,68,89,44,46,76,47,75,42,67,66,72,63,33,56,35,81,43,37,64,59,61,68,74,40,92,63,97,44,69,57,62,44,45,46,73,36,67,68,54,36,37,52,50,48,65,55,40,50,80,49,42,46,83,50,68,69,56,39,44,49,51,51,39,41,55,55,46,33,34,58,76,56,25,24,61,90,84,44,79,64,64,56,60,95,84,72,82,73,82,85,60,95,48,80,72,58,48,54,56,43,32,73,76,42,44,84,61,34,53,56,51,49,47,53,49,50,53,72,62,42,84,54,54,73,61,36,69,23,86,63,48,44,67,56,71,69,52,57,70,68,55,82,57,64,40,63,58,47,40,32,52,49,50,51,52,50,31,49,55,49,45,50,33,63,74,69,27,49,78,49,68,39,62,63,83,59,44,42,24,33,55,77,78,82,85,42,90,86,47,69,85,60,90,54,80,40,72,56,73,54,57,48,79,31,60,26,86,91,80,62,49,77,36,77,19,45,52,58,86,81,56,78,42,79,46,79,32,78,60,47,70,57,54,50,53,52,37,38,77,75,72,50,33,62,47,72,76,40,77,45,74,68,46,35,50,49,48,50,61,76,73,105

Nearest PDB structures (foldseek):
  7mkr-assembly1_AAA  TM=3.463E-01  e=2.889E+00  Acidothermus cellulolyticus
  7mks-assembly1_AAA  TM=3.452E-01  e=4.201E+00  Acidothermus cellulolyticus
  5m0o-assembly2_C  TM=2.299E-01  e=5.202E+00  Jeotgalicoccus sp. ATCC 8456
  2ve3-assembly1_A  TM=2.057E-01  e=7.563E+00  Synechocystis sp. PCC 6803
  4iul-assembly3_A  TM=1.382E-01  e=9.880E+00  Homo sapiens